Protein AF-A0A2H0LS19-F1 (afdb_monomer)

Foldseek 3Di:
DDDDDDDDDDDDDDDDDDDDDDDDDPPPVPVVVLVVVLVVLCVVQVFDDDDQQATEHEDDAVDAHEFEAEAPAKAKEAAPFFFPDKDKADCQQKPWDGDGRMIIIHGPDPDAFDWIKMWTAGPVHIYIYIYGYHDPSNGRRYYHYDYPVVVVVVVVVVVVVVVVVVVVVVVVVVVVVVVVVVVVVVVVVVVVVVVLQVVQKDKDAWAWKWDFPQKIKGFGMWIDTPQKIKTKMKIFGQDQAKWFWPDKWKFKWFWDDDPPDIDIDDTGTFPWDKDWDRIAHHRDMTMIMIMGGDDDDPPRIKMKIKTWTDDDDDPPDDDDITMTMTIRIDDDD

Solvent-accessible surface area (backbone atoms only — not comparable to full-atom values): 19203 Å² total; per-residue (Å²): 135,90,87,82,89,79,90,80,90,84,91,86,88,80,90,84,90,84,90,81,89,91,88,80,82,86,65,76,69,51,60,60,52,51,52,50,52,55,52,51,50,45,57,74,68,70,56,75,93,48,75,88,47,38,43,70,42,70,66,58,60,90,47,74,46,81,46,34,27,12,71,95,47,64,22,35,39,40,44,77,56,51,60,75,46,79,46,63,67,52,61,83,48,33,48,74,49,78,59,58,34,35,38,39,38,30,50,71,50,90,56,66,81,45,68,39,47,38,39,40,33,40,91,95,43,43,42,37,31,43,36,32,43,44,56,69,94,69,24,39,44,36,39,45,34,36,56,66,62,59,61,50,52,57,53,49,54,64,48,52,53,53,49,53,52,50,49,52,53,50,53,51,55,50,48,57,52,50,57,48,51,53,52,52,51,51,49,54,53,49,52,51,50,52,50,51,53,60,73,50,52,50,74,44,80,41,92,46,70,47,70,43,86,51,38,37,40,35,41,48,29,44,34,37,47,93,65,30,28,40,41,33,32,34,41,34,29,72,32,98,52,69,45,31,61,64,45,77,51,44,30,36,31,36,60,48,76,55,98,93,45,76,46,73,55,73,73,49,71,49,78,60,53,72,52,60,72,66,63,42,49,47,76,33,80,45,71,32,38,39,38,30,74,57,73,82,73,56,102,52,45,30,44,32,40,39,40,34,43,54,65,80,88,49,96,91,56,91,75,77,64,50,63,42,70,52,66,64,58,89,75,80,133

Sequence (333 aa):
MKQRKMAAFLMAVLVLFITFSGNAFPEEKASETENQALLARRKFNQLKKSTPNIYKLTMRSNLVFRLQTALGFVSTIDLPEKALKVFVGDQDLFKVEVYEKQILIKPVTDEAEAATNLTVFTESGRLAFHVTVGLPETADFVLDFRMLEDDKLLVKNAFEERIQEKQKEIEAAYKEKEDRLDEEAKKLSQEKLIEQIASDVNAVSLKASETAGDIQVNLLSLTQIGGKAYLRFSVLNYSKAAYAPMKVLVGTQREERKFLKTTREGIVEFPSEVHLPEIIQPDSYVYGVCVFDYRPLGEKEKPIFKMIENVPEREGEALSSRTIEISGFRWFE

Nearest PDB structures (foldseek):
  8rt5-assembly1_B  TM=8.319E-01  e=5.451E-08  Escherichia coli
  8rt8-assembly1_z  TM=8.574E-01  e=1.128E-07  Escherichia coli
  8rt6-assembly1_B  TM=4.544E-01  e=2.727E-10  Escherichia coli
  6gyb-assembly1_b  TM=4.112E-01  e=3.078E-08  Xanthomonas citri pv. citri str. 306
  6k73-assembly1_A  TM=5.231E-01  e=5.946E-01  Escherichia coli

Secondary structure (DSSP, 8-state):
---------------------------HHHHHHHHHHHHHHHHHTTPPP-TTTEEEEE--TT-EEEEEE-TT--EEEE-SS---EEEES-TTTEEEEEETTEEEEEE----TT-EEEEEEE-SS-EEEEEEEE--GGG---EEEEE-HHHHHHHHHHHHHHHHHHHHHHHHHHHHHHHHHHHHHHHHHHHHHHHHHHHHT-EEEEEEEEEEETTEEEEEEEEEEETTEEEEEEEEEE-SSS-B-EEEEEEEEEEEEEETTEEEEEEEEE--EEEE--S-B-TTEEEEEEEEEE--PPPTTEEEEEEEEE--PPBTTB-----EEEEES-----

Mean predicted aligned error: 19.94 Å

Structure (mmCIF, N/CA/C/O backbone):
data_AF-A0A2H0LS19-F1
#
_entry.id   AF-A0A2H0LS19-F1
#
loop_
_atom_site.group_PDB
_atom_site.id
_atom_site.type_symbol
_atom_site.label_atom_id
_atom_site.label_alt_id
_atom_site.label_comp_id
_atom_site.label_asym_id
_atom_site.label_entity_id
_atom_site.label_seq_id
_atom_site.pdbx_PDB_ins_code
_atom_site.Cartn_x
_atom_site.Cartn_y
_atom_site.Cartn_z
_atom_site.occupancy
_atom_site.B_iso_or_equiv
_atom_site.auth_seq_id
_atom_site.auth_comp_id
_atom_site.auth_asym_id
_atom_site.auth_atom_id
_atom_site.pdbx_PDB_model_num
ATOM 1 N N . MET A 1 1 ? 40.137 87.696 5.775 1.00 38.28 1 MET A N 1
ATOM 2 C CA . MET A 1 1 ? 39.339 87.185 6.918 1.00 38.28 1 MET A CA 1
ATOM 3 C C . MET A 1 1 ? 38.261 86.253 6.361 1.00 38.28 1 MET A C 1
ATOM 5 O O . MET A 1 1 ? 37.731 86.585 5.313 1.00 38.28 1 MET A O 1
ATOM 9 N N . LYS A 1 2 ? 37.959 85.130 7.035 1.00 38.19 2 LYS A N 1
ATOM 10 C CA . LYS A 1 2 ? 37.062 84.018 6.616 1.00 38.19 2 LYS A CA 1
ATOM 11 C C . LYS A 1 2 ? 37.492 83.172 5.396 1.00 38.19 2 LYS A C 1
ATOM 13 O O . LYS A 1 2 ? 37.705 83.659 4.296 1.00 38.19 2 LYS A O 1
ATOM 18 N N . GLN A 1 3 ? 37.583 81.864 5.651 1.00 37.19 3 GLN A N 1
ATOM 19 C CA . GLN A 1 3 ? 37.845 80.772 4.707 1.00 37.19 3 GLN A CA 1
ATOM 20 C C . GLN A 1 3 ? 36.533 80.150 4.192 1.00 37.19 3 GLN A C 1
ATOM 22 O O . GLN A 1 3 ? 35.551 80.123 4.935 1.00 37.19 3 GLN A O 1
ATOM 27 N N . ARG A 1 4 ? 36.589 79.489 3.027 1.00 40.22 4 ARG A N 1
ATOM 28 C CA . ARG A 1 4 ? 36.117 78.102 2.762 1.00 40.22 4 ARG A CA 1
ATOM 29 C C . ARG A 1 4 ? 36.631 77.704 1.361 1.00 40.22 4 ARG A C 1
ATOM 31 O O . ARG A 1 4 ? 36.449 78.470 0.429 1.00 40.22 4 ARG A O 1
ATOM 38 N N . LYS A 1 5 ? 37.554 76.732 1.263 1.00 40.94 5 LYS A N 1
ATOM 39 C CA . LYS A 1 5 ? 37.332 75.307 0.888 1.00 40.94 5 LYS A CA 1
ATOM 40 C C . LYS A 1 5 ? 36.654 75.127 -0.490 1.00 40.94 5 LYS A C 1
ATOM 42 O O . LYS A 1 5 ? 35.602 75.714 -0.679 1.00 40.94 5 LYS A O 1
ATOM 47 N N . MET A 1 6 ? 37.108 74.280 -1.423 1.00 33.12 6 MET A N 1
ATOM 48 C CA . MET A 1 6 ? 38.325 73.448 -1.544 1.00 33.12 6 MET A CA 1
ATOM 49 C C . MET A 1 6 ? 38.523 73.038 -3.030 1.00 33.12 6 MET A C 1
ATOM 51 O O . MET A 1 6 ? 37.561 73.037 -3.787 1.00 33.12 6 MET A O 1
ATOM 55 N N . ALA A 1 7 ? 39.771 72.706 -3.387 1.00 35.34 7 ALA A N 1
ATOM 56 C CA . ALA A 1 7 ? 40.267 71.670 -4.324 1.00 35.34 7 ALA A CA 1
ATOM 57 C C . ALA A 1 7 ? 39.262 70.715 -5.039 1.00 35.34 7 ALA A C 1
ATOM 59 O O . ALA A 1 7 ? 38.249 70.358 -4.454 1.00 35.34 7 ALA A O 1
ATOM 60 N N . ALA A 1 8 ? 39.547 70.128 -6.217 1.00 35.22 8 ALA A N 1
ATOM 61 C CA . ALA A 1 8 ? 40.648 70.308 -7.182 1.00 35.22 8 ALA A CA 1
ATOM 62 C C . ALA A 1 8 ? 40.319 69.658 -8.555 1.00 35.22 8 ALA A C 1
ATOM 64 O O . ALA A 1 8 ? 39.719 68.593 -8.619 1.00 35.22 8 ALA A O 1
ATOM 65 N N . PHE A 1 9 ? 40.750 70.321 -9.632 1.00 33.12 9 PHE A N 1
ATOM 66 C CA . PHE A 1 9 ? 41.611 69.826 -10.726 1.00 33.12 9 PHE A CA 1
ATOM 67 C C . PHE A 1 9 ? 41.709 68.303 -11.031 1.00 33.12 9 PHE A C 1
ATOM 69 O O . PHE A 1 9 ? 42.347 67.571 -10.280 1.00 33.12 9 PHE A O 1
ATOM 76 N N . LEU A 1 10 ? 41.289 67.885 -12.238 1.00 30.03 10 LEU A N 1
ATOM 77 C CA . LEU A 1 10 ? 42.180 67.263 -13.245 1.00 30.03 10 LEU A CA 1
ATOM 78 C C . LEU A 1 10 ? 41.564 67.345 -14.664 1.00 30.03 10 LEU A C 1
ATOM 80 O O . LEU A 1 10 ? 40.347 67.425 -14.805 1.00 30.03 10 LEU A O 1
ATOM 84 N N . MET A 1 11 ? 42.401 67.364 -15.709 1.00 32.16 11 MET A N 1
ATOM 85 C CA . MET A 1 11 ? 41.975 67.561 -17.106 1.00 32.16 11 MET A CA 1
ATOM 86 C C . MET A 1 11 ? 41.405 66.306 -17.779 1.00 32.16 11 MET A C 1
ATOM 88 O O . MET A 1 11 ? 41.908 65.203 -17.583 1.00 32.16 11 MET A O 1
ATOM 92 N N . ALA A 1 12 ? 40.469 66.530 -18.704 1.00 32.12 12 ALA A N 1
ATOM 93 C CA . ALA A 1 12 ? 40.166 65.635 -19.816 1.00 32.12 12 ALA A CA 1
ATOM 94 C C . ALA A 1 12 ? 40.300 66.415 -21.136 1.00 32.12 12 ALA A C 1
ATOM 96 O O . ALA A 1 12 ? 39.805 67.537 -21.238 1.00 32.12 12 ALA A O 1
ATOM 97 N N . VAL A 1 13 ? 40.950 65.820 -22.139 1.00 34.72 13 VAL A N 1
ATOM 98 C CA . VAL A 1 13 ? 40.963 66.306 -23.529 1.00 34.72 13 VAL A CA 1
ATOM 99 C C . VAL A 1 13 ? 40.365 65.206 -24.408 1.00 34.72 13 VAL A C 1
ATOM 101 O O . VAL A 1 13 ? 40.668 64.029 -24.235 1.00 34.72 13 VAL A O 1
ATOM 104 N N . LEU A 1 14 ? 39.471 65.608 -25.306 1.00 30.77 14 LEU A N 1
ATOM 105 C CA . LEU A 1 14 ? 38.598 64.784 -26.150 1.00 30.77 14 LEU A CA 1
ATOM 106 C C . LEU A 1 14 ? 38.713 65.302 -27.606 1.00 30.77 14 LEU A C 1
ATOM 108 O O . LEU A 1 14 ? 39.209 66.413 -27.778 1.00 30.77 14 LEU A O 1
ATOM 112 N N . VAL A 1 15 ? 38.139 64.580 -28.595 1.00 35.53 15 VAL A N 1
ATOM 113 C CA . VAL A 1 15 ? 37.817 65.043 -29.985 1.00 35.53 15 VAL A CA 1
ATOM 114 C C . VAL A 1 15 ? 39.026 64.995 -30.967 1.00 35.53 15 VAL A C 1
ATOM 116 O O . VAL A 1 15 ? 40.080 65.517 -30.635 1.00 35.53 15 VAL A O 1
ATOM 119 N N . LEU A 1 16 ? 38.991 64.405 -32.186 1.00 31.72 16 LEU A N 1
ATOM 120 C CA . LEU A 1 16 ? 37.977 63.609 -32.928 1.00 31.72 16 LEU A CA 1
ATOM 121 C C . LEU A 1 16 ? 38.604 62.731 -34.054 1.00 31.72 16 LEU A C 1
ATOM 123 O O . LEU A 1 16 ? 39.766 62.894 -34.409 1.00 31.72 16 LEU A O 1
ATOM 127 N N . PHE A 1 17 ? 37.773 61.863 -34.649 1.00 33.59 17 PHE A N 1
ATOM 128 C CA . PHE A 1 17 ? 37.931 61.085 -35.898 1.00 33.59 17 PHE A CA 1
ATOM 129 C C . PHE A 1 17 ? 38.478 61.832 -37.137 1.00 33.59 17 PHE A C 1
ATOM 131 O O . PHE A 1 17 ? 38.015 62.941 -37.386 1.00 33.59 17 PHE A O 1
ATOM 138 N N . ILE A 1 18 ? 39.221 61.117 -38.012 1.00 34.12 18 ILE A N 1
ATOM 139 C CA . ILE A 1 18 ? 38.963 60.955 -39.477 1.00 34.12 18 ILE A CA 1
ATOM 140 C C . ILE A 1 18 ? 39.380 59.518 -39.912 1.00 34.12 18 ILE A C 1
ATOM 142 O O . ILE A 1 18 ? 40.221 58.895 -39.270 1.00 34.12 18 ILE A O 1
ATOM 146 N N . THR A 1 19 ? 38.749 58.976 -40.962 1.00 32.22 19 THR A N 1
ATOM 147 C CA . THR A 1 19 ? 38.969 57.648 -41.595 1.00 32.22 19 THR A CA 1
ATOM 148 C C . THR A 1 19 ? 40.095 57.685 -42.673 1.00 32.22 19 THR A C 1
ATOM 150 O O . THR A 1 19 ? 40.812 58.677 -42.734 1.00 32.22 19 THR A O 1
ATOM 153 N N . PHE A 1 20 ? 40.404 56.700 -43.541 1.00 34.97 20 PHE A N 1
ATOM 154 C CA . PHE A 1 20 ? 39.767 55.451 -44.023 1.00 34.97 20 PHE A CA 1
ATOM 155 C C . PHE A 1 20 ? 40.857 54.478 -44.575 1.00 34.97 20 PHE A C 1
ATOM 157 O O . PHE A 1 20 ? 42.024 54.852 -44.630 1.00 34.97 20 PHE A O 1
ATOM 164 N N . SER A 1 21 ? 40.457 53.290 -45.064 1.00 33.84 21 SER A N 1
ATOM 165 C CA . SER A 1 21 ? 41.245 52.302 -45.854 1.00 33.84 21 SER A CA 1
ATOM 166 C C . SER A 1 21 ? 42.293 51.454 -45.094 1.00 33.84 21 SER A C 1
ATOM 168 O O . SER A 1 21 ? 43.200 51.992 -44.480 1.00 33.84 21 SER A O 1
ATOM 170 N N . GLY A 1 22 ? 42.306 50.116 -45.139 1.00 33.50 22 GLY A N 1
ATOM 171 C CA . GLY A 1 22 ? 41.401 49.168 -45.805 1.00 33.50 22 GLY A CA 1
ATOM 172 C C . GLY A 1 22 ? 42.134 48.130 -46.660 1.00 33.50 22 GLY A C 1
ATOM 173 O O . GLY A 1 22 ? 42.191 48.288 -47.873 1.00 33.50 22 GLY A O 1
ATOM 174 N N . ASN A 1 23 ? 42.660 47.073 -46.034 1.00 36.78 23 ASN A N 1
ATOM 175 C CA . ASN A 1 23 ? 42.896 45.771 -46.672 1.00 36.78 23 ASN A CA 1
ATOM 176 C C . ASN A 1 23 ? 43.1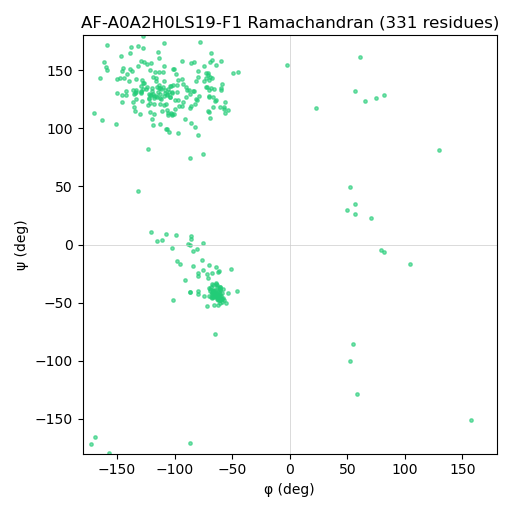05 44.710 -45.576 1.00 36.78 23 ASN A C 1
ATOM 178 O O . ASN A 1 23 ? 44.139 44.697 -44.913 1.00 36.78 23 ASN A O 1
ATOM 182 N N . ALA A 1 24 ? 42.112 43.843 -45.378 1.00 37.19 24 ALA A N 1
ATOM 183 C CA . ALA A 1 24 ? 42.191 42.668 -44.513 1.00 37.19 24 ALA A CA 1
ATOM 184 C C . ALA A 1 24 ? 41.779 41.437 -45.333 1.00 37.19 24 ALA A C 1
ATOM 186 O O . ALA A 1 24 ? 40.868 41.520 -46.159 1.00 37.19 24 ALA A O 1
ATOM 187 N N . PHE A 1 25 ? 42.491 40.327 -45.145 1.00 40.06 25 PHE A N 1
ATOM 188 C CA . PHE A 1 25 ? 42.311 39.101 -45.925 1.00 40.06 25 PHE A CA 1
ATOM 189 C C . PHE A 1 25 ? 41.029 38.340 -45.523 1.00 40.06 25 PHE A C 1
ATOM 191 O O . PHE A 1 25 ? 40.566 38.469 -44.389 1.00 40.06 25 PHE A O 1
ATOM 198 N N . PRO A 1 26 ? 40.437 37.538 -46.429 1.00 43.78 26 PRO A N 1
ATOM 199 C CA . PRO A 1 26 ? 39.179 36.840 -46.176 1.00 43.78 26 PRO A CA 1
ATOM 200 C C . PRO A 1 26 ? 39.385 35.479 -45.482 1.00 43.78 26 PRO A C 1
ATOM 202 O O . PRO A 1 26 ? 39.205 34.438 -46.107 1.00 43.78 26 PRO A O 1
ATOM 205 N N . GLU A 1 27 ? 39.712 35.465 -44.187 1.00 44.81 27 GLU A N 1
ATOM 206 C CA . GLU A 1 27 ? 39.763 34.213 -43.395 1.00 44.81 27 GLU A CA 1
ATOM 207 C C . GLU A 1 27 ? 38.368 33.734 -42.934 1.00 44.81 27 GLU A C 1
ATOM 209 O O . GLU A 1 27 ? 38.123 32.541 -42.775 1.00 44.81 27 GLU A O 1
ATOM 214 N N . GLU A 1 28 ? 37.410 34.650 -42.771 1.00 44.16 28 GLU A N 1
ATOM 215 C CA . GLU A 1 28 ? 36.157 34.380 -42.044 1.00 44.16 28 GLU A CA 1
ATOM 216 C C . GLU A 1 28 ? 35.130 33.527 -42.823 1.00 44.16 28 GLU A C 1
ATOM 218 O O . GLU A 1 28 ? 34.280 32.873 -42.227 1.00 44.16 28 GLU A O 1
ATOM 223 N N . LYS A 1 29 ? 35.215 33.473 -44.163 1.00 40.03 29 LYS A N 1
ATOM 224 C CA . LYS A 1 29 ? 34.276 32.697 -45.007 1.00 40.03 29 LYS A CA 1
ATOM 225 C C . LYS A 1 29 ? 34.626 31.211 -45.149 1.00 40.03 29 LYS A C 1
ATOM 227 O O . LYS A 1 29 ? 33.767 30.422 -45.553 1.00 40.03 29 LYS A O 1
ATOM 232 N N . ALA A 1 30 ? 35.867 30.831 -44.852 1.00 43.97 30 ALA A N 1
ATOM 233 C CA . ALA A 1 30 ? 36.327 29.450 -44.955 1.00 43.97 30 ALA A CA 1
ATOM 234 C C . ALA A 1 30 ? 35.708 28.583 -43.841 1.00 43.97 30 ALA A C 1
ATOM 236 O O . ALA A 1 30 ? 34.994 27.617 -44.122 1.00 43.97 30 ALA A O 1
ATOM 237 N N . SER A 1 31 ? 35.847 29.020 -42.585 1.00 53.56 31 SER A N 1
ATOM 238 C CA . SER A 1 31 ? 35.461 28.245 -41.396 1.00 53.56 31 SER A CA 1
ATOM 239 C C . SER A 1 31 ? 33.955 27.957 -41.276 1.00 53.56 31 SER A C 1
ATOM 241 O O . SER A 1 31 ? 33.564 26.876 -40.821 1.00 53.56 31 SER A O 1
ATOM 243 N N . GLU A 1 32 ? 33.079 28.869 -41.716 1.00 51.75 32 GLU A N 1
ATOM 244 C CA . GLU A 1 32 ? 31.632 28.606 -41.770 1.00 51.75 32 GLU A CA 1
ATOM 245 C C . GLU A 1 32 ? 31.287 27.542 -42.823 1.00 51.75 32 GLU A C 1
ATOM 247 O O . GLU A 1 32 ? 30.466 26.653 -42.571 1.00 51.75 32 GLU A O 1
ATOM 252 N N . THR A 1 33 ? 31.944 27.597 -43.985 1.00 55.09 33 THR A N 1
ATOM 253 C CA . THR A 1 33 ? 31.741 26.651 -45.093 1.00 55.09 33 THR A CA 1
ATOM 254 C C . THR A 1 33 ? 32.233 25.249 -44.713 1.00 55.09 33 THR A C 1
ATOM 256 O O . THR A 1 33 ? 31.539 24.257 -44.944 1.00 55.09 33 THR A O 1
ATOM 259 N N . GLU A 1 34 ? 33.386 25.161 -44.048 1.00 54.22 34 GLU A N 1
ATOM 260 C CA . GLU A 1 34 ? 33.985 23.919 -43.542 1.00 54.22 34 GLU A CA 1
ATOM 261 C C . GLU A 1 34 ? 33.106 23.232 -42.487 1.00 54.22 34 GLU A C 1
ATOM 263 O O . GLU A 1 34 ? 32.817 22.033 -42.586 1.00 54.22 34 GLU A O 1
ATOM 268 N N . ASN A 1 35 ? 32.594 23.997 -41.515 1.00 60.25 35 ASN A N 1
ATOM 269 C CA . ASN A 1 35 ? 31.663 23.478 -40.511 1.00 60.25 35 ASN A CA 1
ATOM 270 C C . ASN A 1 35 ? 30.361 22.968 -41.147 1.00 60.25 35 ASN A C 1
ATOM 272 O O . ASN A 1 35 ? 29.851 21.909 -40.762 1.00 60.25 35 ASN A O 1
ATOM 276 N N . GLN A 1 36 ? 29.829 23.673 -42.150 1.00 62.31 36 GLN A N 1
ATOM 277 C CA . GLN A 1 36 ? 28.644 23.229 -42.887 1.00 62.31 36 GLN A CA 1
ATOM 278 C C . GLN A 1 36 ? 28.909 21.951 -43.696 1.00 62.31 36 GLN A C 1
ATOM 280 O O . GLN A 1 36 ? 28.077 21.038 -43.661 1.00 62.31 36 GLN A O 1
ATOM 285 N N . ALA A 1 37 ? 30.066 21.827 -44.354 1.00 61.62 37 ALA A N 1
ATOM 286 C CA . ALA A 1 37 ? 30.456 20.622 -45.086 1.00 61.62 37 ALA A CA 1
ATOM 287 C C . ALA A 1 37 ? 30.549 19.397 -44.158 1.00 61.62 37 ALA A C 1
ATOM 289 O O . ALA A 1 37 ? 29.941 18.357 -44.428 1.00 61.62 37 ALA A O 1
ATOM 290 N N . LEU A 1 38 ? 31.226 19.531 -43.016 1.00 60.88 38 LEU A N 1
ATOM 291 C CA . LEU A 1 38 ? 31.372 18.465 -42.023 1.00 60.88 38 LEU A CA 1
ATOM 292 C C . LEU A 1 38 ? 30.023 18.068 -41.387 1.00 60.88 38 LEU A C 1
ATOM 294 O O . LEU A 1 38 ? 29.736 16.877 -41.219 1.00 60.88 38 LEU A O 1
ATOM 298 N N . LEU A 1 39 ? 29.137 19.030 -41.104 1.00 63.09 39 LEU A N 1
ATOM 299 C CA . LEU A 1 39 ? 27.773 18.753 -40.632 1.00 63.09 39 LEU A CA 1
ATOM 300 C C . LEU A 1 39 ? 26.901 18.072 -41.700 1.00 63.09 39 LEU A C 1
ATOM 302 O O . LEU A 1 39 ? 26.154 17.144 -41.375 1.00 63.09 39 LEU A O 1
ATOM 306 N N . ALA A 1 40 ? 27.001 18.486 -42.965 1.00 64.56 40 ALA A N 1
ATOM 307 C CA . ALA A 1 40 ? 26.283 17.867 -44.078 1.00 64.56 40 ALA A CA 1
ATOM 308 C C . ALA A 1 40 ? 26.736 16.415 -44.307 1.00 64.56 40 ALA A C 1
ATOM 310 O O . ALA A 1 40 ? 25.894 15.528 -44.457 1.00 64.56 40 ALA A O 1
ATOM 311 N N . ARG A 1 41 ? 28.047 16.142 -44.242 1.00 63.03 41 ARG A N 1
ATOM 312 C CA . ARG A 1 41 ? 28.619 14.788 -44.359 1.00 63.03 41 ARG A CA 1
ATOM 313 C C . ARG A 1 41 ? 28.186 13.880 -43.200 1.00 63.03 41 ARG A C 1
ATOM 315 O O . ARG A 1 41 ? 27.733 12.762 -43.442 1.00 63.03 41 ARG A O 1
ATOM 322 N N . ARG A 1 42 ? 28.197 14.375 -41.953 1.00 62.84 42 ARG A N 1
ATOM 323 C CA . ARG A 1 42 ? 27.671 13.641 -40.779 1.00 62.84 42 ARG A CA 1
ATOM 324 C C . ARG A 1 42 ? 26.181 13.300 -40.901 1.00 62.84 42 ARG A C 1
ATOM 326 O O . ARG A 1 42 ? 25.781 12.203 -40.510 1.00 62.84 42 ARG A O 1
ATOM 333 N N . LYS A 1 43 ? 25.368 14.206 -41.464 1.00 60.84 43 LYS A N 1
ATOM 334 C CA . LYS A 1 43 ? 23.944 13.957 -41.760 1.00 60.84 43 LYS A CA 1
ATOM 335 C C . LYS A 1 43 ? 23.756 12.934 -42.884 1.00 60.84 43 LYS A C 1
ATOM 337 O O . LYS A 1 43 ? 22.946 12.027 -42.723 1.00 60.84 43 LYS A O 1
ATOM 342 N N . PHE A 1 44 ? 24.513 13.044 -43.978 1.00 56.88 44 PHE A N 1
ATOM 343 C CA . PHE A 1 44 ? 24.461 12.109 -45.111 1.00 56.88 44 PHE A CA 1
ATOM 344 C C . PHE A 1 44 ? 24.786 10.669 -44.683 1.00 56.88 44 PHE A C 1
ATOM 346 O O . PHE A 1 44 ? 24.075 9.739 -45.053 1.00 56.88 44 PHE A O 1
ATOM 353 N N . ASN A 1 45 ? 25.793 10.500 -43.824 1.00 56.31 45 ASN A N 1
ATOM 354 C CA . ASN A 1 45 ? 26.214 9.197 -43.305 1.00 56.31 45 ASN A CA 1
ATOM 355 C C . ASN A 1 45 ? 25.343 8.663 -42.133 1.00 56.31 45 ASN A C 1
ATOM 357 O O . ASN A 1 45 ? 25.584 7.552 -41.672 1.00 56.31 45 ASN A O 1
ATOM 361 N N . GLN A 1 46 ? 24.349 9.421 -41.639 1.00 55.47 46 GLN A N 1
ATOM 362 C CA . GLN A 1 46 ? 23.446 9.062 -40.519 1.00 55.47 46 GLN A CA 1
ATOM 363 C C . GLN A 1 46 ? 24.146 8.619 -39.209 1.00 55.47 46 GLN A C 1
ATOM 365 O O . GLN A 1 46 ? 23.801 7.605 -38.602 1.00 55.47 46 GLN A O 1
ATOM 370 N N . LEU A 1 47 ? 25.127 9.396 -38.739 1.00 50.84 47 LEU A N 1
ATOM 371 C CA . LEU A 1 47 ? 26.051 8.976 -37.673 1.00 50.84 47 LEU A CA 1
ATOM 372 C C . LEU A 1 47 ? 25.691 9.477 -36.259 1.00 50.84 47 LEU A C 1
ATOM 374 O O . LEU A 1 47 ? 25.405 10.658 -36.052 1.00 50.84 47 LEU A O 1
ATOM 378 N N . LYS A 1 48 ? 25.805 8.597 -35.250 1.00 48.81 48 LYS A N 1
ATOM 379 C CA . LYS A 1 48 ? 25.807 8.973 -33.818 1.00 48.81 48 LYS A CA 1
ATOM 380 C C . LYS A 1 48 ? 27.202 9.462 -33.392 1.00 48.81 48 LYS A C 1
ATOM 382 O O . LYS A 1 48 ? 28.208 8.891 -33.800 1.00 48.81 48 LYS A O 1
ATOM 387 N N . LYS A 1 49 ? 27.258 10.506 -32.551 1.00 48.59 49 LYS A N 1
ATOM 388 C CA . LYS A 1 49 ? 28.507 11.131 -32.061 1.00 48.59 49 LYS A CA 1
ATOM 389 C C . LYS A 1 49 ? 29.437 10.115 -31.373 1.00 48.59 49 LYS A C 1
ATOM 391 O O . LYS A 1 49 ? 29.057 9.552 -30.351 1.00 48.59 49 LYS A O 1
ATOM 396 N N . SER A 1 50 ? 30.670 9.978 -31.862 1.00 45.22 50 SER A N 1
ATOM 397 C CA . SER A 1 50 ? 31.773 9.298 -31.169 1.00 45.22 50 SER A CA 1
ATOM 398 C C . SER A 1 50 ? 33.106 9.906 -31.609 1.00 45.22 50 SER A C 1
ATOM 400 O O . SER A 1 50 ? 33.575 9.582 -32.690 1.00 45.22 50 SER A O 1
ATOM 402 N N . THR A 1 51 ? 33.711 10.749 -30.759 1.00 51.88 51 THR A N 1
ATOM 403 C CA . THR A 1 51 ? 35.029 11.396 -30.983 1.00 51.88 51 THR A CA 1
ATOM 404 C C . THR A 1 51 ? 35.104 12.314 -32.233 1.00 51.88 51 THR A C 1
ATOM 406 O O . THR A 1 51 ? 34.224 12.277 -33.097 1.00 51.88 51 THR A O 1
ATOM 409 N N . PRO A 1 52 ? 36.089 13.230 -32.345 1.00 60.38 52 PRO A N 1
ATOM 410 C CA . PRO A 1 52 ? 36.313 13.969 -33.584 1.00 60.38 52 PRO A CA 1
ATOM 411 C C . PRO A 1 52 ? 36.731 13.004 -34.696 1.00 60.38 52 PRO A C 1
ATOM 413 O O . PRO A 1 52 ? 37.692 12.255 -34.550 1.00 60.38 52 PRO A O 1
ATOM 416 N N . ASN A 1 53 ? 35.978 13.032 -35.792 1.00 69.12 53 ASN A N 1
ATOM 417 C CA . ASN A 1 53 ? 36.292 12.401 -37.074 1.00 69.12 53 ASN A CA 1
ATOM 418 C C . ASN A 1 53 ? 36.552 10.875 -37.044 1.00 69.12 53 ASN A C 1
ATOM 420 O O . ASN A 1 53 ? 37.206 10.332 -37.935 1.00 69.12 53 ASN A O 1
ATOM 424 N N . ILE A 1 54 ? 35.978 10.185 -36.053 1.00 77.69 54 ILE A N 1
ATOM 425 C CA . ILE A 1 54 ? 35.817 8.726 -36.015 1.00 77.69 54 ILE A CA 1
ATOM 426 C C . ILE A 1 54 ? 34.333 8.413 -36.228 1.00 77.69 54 ILE A C 1
ATOM 428 O O . ILE A 1 54 ? 33.458 9.026 -35.612 1.00 77.69 54 ILE A O 1
ATOM 432 N N . TYR A 1 55 ? 34.027 7.465 -37.109 1.00 80.50 55 TYR A N 1
ATOM 433 C CA . TYR A 1 55 ? 32.665 7.242 -37.585 1.00 80.50 55 TYR A CA 1
ATOM 434 C C . TYR A 1 55 ? 32.309 5.757 -37.609 1.00 80.50 55 TYR A C 1
ATOM 436 O O . TYR A 1 55 ? 33.045 4.953 -38.165 1.00 80.50 55 TYR A O 1
ATOM 444 N N . LYS A 1 56 ? 31.160 5.401 -37.020 1.00 82.44 56 LYS A N 1
ATOM 445 C CA . LYS A 1 56 ? 30.649 4.021 -36.959 1.00 82.44 56 LYS A CA 1
ATOM 446 C C . LYS A 1 56 ? 29.534 3.819 -37.978 1.00 82.44 56 LYS A C 1
ATOM 448 O O . LYS A 1 56 ? 28.475 4.427 -37.841 1.00 82.44 56 LYS A O 1
ATOM 453 N N . LEU A 1 57 ? 29.780 2.994 -38.989 1.00 82.88 57 LEU A N 1
ATOM 454 C CA . LEU A 1 57 ? 28.926 2.790 -40.157 1.00 82.88 57 LEU A CA 1
ATOM 455 C C . LEU A 1 57 ? 28.406 1.349 -40.211 1.00 82.88 57 LEU A C 1
ATOM 457 O O . LEU A 1 57 ? 29.134 0.403 -39.932 1.00 82.88 57 LEU A O 1
ATOM 461 N N . THR A 1 58 ? 27.162 1.151 -40.646 1.00 83.25 58 THR A N 1
ATOM 462 C CA . THR A 1 58 ? 26.684 -0.189 -41.015 1.00 83.25 58 THR A CA 1
ATOM 463 C C . THR A 1 58 ? 27.086 -0.489 -42.458 1.00 83.25 58 THR A C 1
ATOM 465 O O . THR A 1 58 ? 26.831 0.319 -43.356 1.00 83.25 58 THR A O 1
ATOM 468 N N . MET A 1 59 ? 27.662 -1.661 -42.711 1.00 81.75 59 MET A N 1
ATOM 469 C CA . MET A 1 59 ? 28.073 -2.083 -44.049 1.00 81.75 59 MET A CA 1
ATOM 470 C C . MET A 1 59 ? 26.861 -2.264 -44.981 1.00 81.75 59 MET A C 1
ATOM 472 O O . M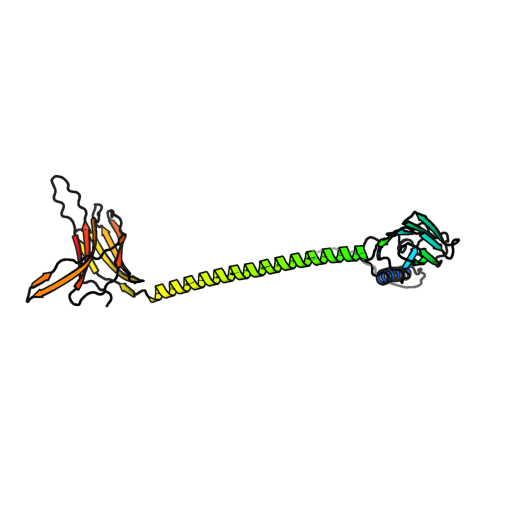ET A 1 59 ? 25.924 -2.999 -44.667 1.00 81.75 59 MET A O 1
ATOM 476 N N . ARG A 1 60 ? 26.853 -1.563 -46.126 1.00 80.19 60 ARG A N 1
ATOM 477 C CA . ARG A 1 60 ? 25.763 -1.590 -47.122 1.00 80.19 60 ARG A CA 1
ATOM 478 C C . ARG A 1 60 ? 26.325 -1.437 -48.536 1.00 80.19 60 ARG A C 1
ATOM 480 O O . ARG A 1 60 ? 26.950 -0.428 -48.842 1.00 80.19 60 ARG A O 1
ATOM 487 N N . SER A 1 61 ? 26.042 -2.398 -49.412 1.00 75.69 61 SER A N 1
ATOM 488 C CA . SER A 1 61 ? 26.609 -2.486 -50.770 1.00 75.69 61 SER A CA 1
ATOM 489 C C . SER A 1 61 ? 26.016 -1.519 -51.808 1.00 75.69 61 SER A C 1
ATOM 491 O O . SER A 1 61 ? 26.584 -1.332 -52.884 1.00 75.69 61 SER A O 1
ATOM 493 N N . ASN A 1 62 ? 24.886 -0.881 -51.488 1.00 78.00 62 ASN A N 1
ATOM 494 C CA . ASN A 1 62 ? 24.148 0.007 -52.397 1.00 78.00 62 ASN A CA 1
ATOM 495 C C . ASN A 1 62 ? 24.435 1.505 -52.175 1.00 78.00 62 ASN A C 1
ATOM 497 O O . ASN A 1 62 ? 23.734 2.345 -52.736 1.00 78.00 62 ASN A O 1
ATOM 501 N N . LEU A 1 63 ? 25.416 1.858 -51.337 1.00 82.94 63 LEU A N 1
ATOM 502 C CA . LEU A 1 63 ? 25.746 3.247 -51.000 1.00 82.94 63 LEU A CA 1
ATOM 503 C C . LEU A 1 63 ? 27.163 3.616 -51.452 1.00 82.94 63 LEU A C 1
ATOM 505 O O . LEU A 1 63 ? 28.065 2.779 -51.456 1.00 82.94 63 LEU A O 1
ATOM 509 N N . VAL A 1 64 ? 27.346 4.894 -51.798 1.00 86.56 64 VAL A N 1
ATOM 510 C CA . VAL A 1 64 ? 28.665 5.503 -52.007 1.00 86.56 64 VAL A CA 1
ATOM 511 C C . VAL A 1 64 ? 28.999 6.336 -50.775 1.00 86.56 64 VAL A C 1
ATOM 513 O O . VAL A 1 64 ? 28.362 7.358 -50.515 1.00 86.56 64 VAL A O 1
ATOM 516 N N . PHE A 1 65 ? 29.987 5.891 -50.008 1.00 89.12 65 PHE A N 1
ATOM 517 C CA . PHE A 1 65 ? 30.468 6.586 -48.818 1.00 89.12 65 PHE A CA 1
ATOM 518 C C . PHE A 1 65 ? 31.399 7.736 -49.225 1.00 89.12 65 PHE A C 1
ATOM 520 O O . PHE A 1 65 ? 32.146 7.621 -50.193 1.00 89.12 65 PHE A O 1
ATOM 527 N N . ARG A 1 66 ? 31.366 8.861 -48.506 1.00 89.88 66 ARG A N 1
ATOM 528 C CA . ARG A 1 66 ? 32.280 9.991 -48.752 1.00 89.88 66 ARG A CA 1
ATOM 529 C C . ARG A 1 66 ? 33.383 9.995 -47.705 1.00 89.88 66 ARG A C 1
ATOM 531 O O . ARG A 1 66 ? 33.077 10.290 -46.550 1.00 89.88 66 ARG A O 1
ATOM 538 N N . LEU A 1 67 ? 34.616 9.719 -48.118 1.00 90.69 67 LEU A N 1
ATOM 539 C CA . LEU A 1 67 ? 35.816 9.790 -47.286 1.00 90.69 67 LEU A CA 1
ATOM 540 C C . LEU A 1 67 ? 36.586 11.074 -47.615 1.00 90.69 67 LEU A C 1
ATOM 542 O O . LEU A 1 67 ? 36.850 11.352 -48.780 1.00 90.69 67 LEU A O 1
ATOM 546 N N . GLN A 1 68 ? 36.963 11.839 -46.601 1.00 90.38 68 GLN A N 1
ATOM 547 C CA . GLN A 1 68 ? 37.800 13.025 -46.742 1.00 90.38 68 GLN A CA 1
ATOM 548 C C . GLN A 1 68 ? 39.120 12.774 -46.027 1.00 90.38 68 GLN A C 1
ATOM 550 O O . GLN A 1 68 ? 39.144 12.379 -44.866 1.00 90.38 68 GLN A O 1
ATOM 555 N N . THR A 1 69 ? 40.213 12.984 -46.740 1.00 91.25 69 THR A N 1
ATOM 556 C CA . THR A 1 69 ? 41.585 12.746 -46.288 1.00 91.25 69 THR A CA 1
ATOM 557 C C . THR A 1 69 ? 42.328 14.079 -46.205 1.00 91.25 69 THR A C 1
ATOM 559 O O . THR A 1 69 ? 41.857 15.074 -46.755 1.00 91.25 69 THR A O 1
ATOM 562 N N . ALA A 1 70 ? 43.481 14.127 -45.540 1.00 90.75 70 ALA A N 1
ATOM 563 C CA . ALA A 1 70 ? 44.325 15.322 -45.512 1.00 90.75 70 ALA A CA 1
ATOM 564 C C . ALA A 1 70 ? 45.806 14.971 -45.639 1.00 90.75 70 ALA A C 1
ATOM 566 O O . ALA A 1 70 ? 46.250 13.907 -45.201 1.00 90.75 70 ALA A O 1
ATOM 567 N N . LEU A 1 71 ? 46.571 15.896 -46.216 1.00 89.56 71 LEU A N 1
ATOM 568 C CA . LEU A 1 71 ? 48.018 15.779 -46.350 1.00 89.56 71 LEU A CA 1
ATOM 569 C C . LEU A 1 71 ? 48.682 15.644 -44.970 1.00 89.56 71 LEU A C 1
ATOM 571 O O . LEU A 1 71 ? 48.359 16.375 -44.036 1.00 89.56 71 LEU A O 1
ATOM 575 N N . GLY A 1 72 ? 49.597 14.681 -44.840 1.00 87.19 72 GLY A N 1
ATOM 576 C CA . GLY A 1 72 ? 50.265 14.352 -43.575 1.00 87.19 72 GLY A CA 1
ATOM 577 C C . GLY A 1 72 ? 49.473 13.434 -42.633 1.00 87.19 72 GLY A C 1
ATOM 578 O O . GLY A 1 72 ? 50.038 12.972 -41.643 1.00 87.19 72 GLY A O 1
ATOM 579 N N . PHE A 1 73 ? 48.215 13.108 -42.947 1.00 88.75 73 PHE A N 1
ATOM 580 C CA . PHE A 1 73 ? 47.372 12.207 -42.156 1.00 88.75 73 PHE A CA 1
ATOM 581 C C . PHE A 1 73 ? 47.057 10.913 -42.916 1.00 88.75 73 PHE A C 1
ATOM 583 O O . PHE A 1 73 ? 47.171 10.833 -44.140 1.00 88.75 73 PHE A O 1
ATOM 590 N N . VAL A 1 74 ? 46.665 9.881 -42.169 1.00 91.75 74 VAL A N 1
ATOM 591 C CA . VAL A 1 74 ? 46.206 8.600 -42.715 1.00 91.75 74 VAL A CA 1
ATOM 592 C C . VAL A 1 74 ? 44.765 8.383 -42.276 1.00 91.75 74 VAL A C 1
ATOM 594 O O . VAL A 1 74 ? 44.454 8.490 -41.091 1.00 91.75 74 VAL A O 1
ATOM 597 N N . SER A 1 75 ? 43.906 8.075 -43.240 1.00 92.88 75 SER A N 1
ATOM 598 C CA . SER A 1 75 ? 42.514 7.696 -43.027 1.00 92.88 75 SER A CA 1
ATOM 599 C C . SER A 1 75 ? 42.390 6.178 -43.094 1.00 92.88 75 SER A C 1
ATOM 601 O O . SER A 1 75 ? 42.770 5.572 -44.098 1.00 92.88 75 SER A O 1
ATOM 603 N N . THR A 1 76 ? 41.841 5.560 -42.051 1.00 93.69 76 THR A N 1
ATOM 604 C CA . THR A 1 76 ? 41.660 4.105 -41.966 1.00 93.69 76 THR A CA 1
ATOM 605 C C . THR A 1 76 ? 40.196 3.725 -42.167 1.00 93.69 76 THR A C 1
ATOM 607 O O . THR A 1 76 ? 39.295 4.307 -41.563 1.00 93.69 76 THR A O 1
ATOM 610 N N . ILE A 1 77 ? 39.950 2.713 -42.993 1.00 94.06 77 ILE A N 1
ATOM 611 C CA . ILE A 1 77 ? 38.665 2.022 -43.101 1.00 94.06 77 ILE A CA 1
ATOM 612 C C . ILE A 1 77 ? 38.821 0.665 -42.419 1.00 94.06 77 ILE A C 1
ATOM 614 O O . ILE A 1 77 ? 39.538 -0.195 -42.929 1.00 94.06 77 ILE A O 1
ATOM 618 N N . ASP A 1 78 ? 38.145 0.479 -41.290 1.00 93.19 78 ASP A N 1
ATOM 619 C CA . ASP A 1 78 ? 38.074 -0.785 -40.562 1.00 93.19 78 ASP A CA 1
ATOM 620 C C . ASP A 1 78 ? 36.828 -1.549 -41.015 1.00 93.19 78 ASP A C 1
ATOM 622 O O . ASP A 1 78 ? 35.707 -1.064 -40.874 1.00 93.19 78 ASP A O 1
ATOM 626 N N . LEU A 1 79 ? 37.010 -2.744 -41.575 1.00 92.75 79 LEU A N 1
ATOM 627 C CA . LEU A 1 79 ? 35.929 -3.597 -42.071 1.00 92.75 79 LEU A CA 1
ATOM 628 C C . LEU A 1 79 ? 35.611 -4.733 -41.082 1.00 92.75 79 LEU A C 1
ATOM 630 O O . LEU A 1 79 ? 36.508 -5.229 -40.395 1.00 92.75 79 LEU A O 1
ATOM 634 N N . PRO A 1 80 ? 34.359 -5.231 -41.036 1.00 89.88 80 PRO A N 1
ATOM 635 C CA . PRO A 1 80 ? 34.020 -6.374 -40.188 1.00 89.88 80 PRO A CA 1
ATOM 636 C C . PRO A 1 80 ? 34.616 -7.686 -40.735 1.00 89.88 80 PRO A C 1
ATOM 638 O O . PRO A 1 80 ? 34.907 -8.619 -39.982 1.00 89.88 80 PRO A O 1
ATOM 641 N N . GLU A 1 81 ? 34.859 -7.739 -42.044 1.00 90.38 81 GLU A N 1
ATOM 642 C CA . GLU A 1 81 ? 35.347 -8.879 -42.825 1.00 90.38 81 GLU A CA 1
ATOM 643 C C . GLU A 1 81 ? 36.583 -8.495 -43.663 1.00 90.38 81 GLU A C 1
ATOM 645 O O . GLU A 1 81 ? 36.958 -7.326 -43.742 1.00 90.38 81 GLU A O 1
ATOM 650 N N . LYS A 1 82 ? 37.265 -9.481 -44.257 1.00 91.25 82 LYS A N 1
ATOM 651 C CA . LYS A 1 82 ? 38.520 -9.259 -44.994 1.00 91.25 82 LYS A CA 1
ATOM 652 C C . LYS A 1 82 ? 38.263 -8.564 -46.338 1.00 91.25 82 LYS A C 1
ATOM 654 O O . LYS A 1 82 ? 37.382 -8.968 -47.096 1.00 91.25 82 LYS A O 1
ATOM 659 N N . ALA A 1 83 ? 39.078 -7.564 -46.668 1.00 91.25 83 ALA A N 1
ATOM 660 C CA . ALA A 1 83 ? 39.120 -6.985 -48.005 1.00 91.25 83 ALA A CA 1
ATOM 661 C C . ALA A 1 83 ? 39.741 -7.998 -48.981 1.00 91.25 83 ALA A C 1
ATOM 663 O O . ALA A 1 83 ? 40.920 -8.339 -48.881 1.00 91.25 83 ALA A O 1
ATOM 664 N N . LEU A 1 84 ? 38.943 -8.488 -49.931 1.00 91.88 84 LEU A N 1
ATOM 665 C CA . LEU A 1 84 ? 39.375 -9.445 -50.951 1.00 91.88 84 LEU A CA 1
ATOM 666 C C . LEU A 1 84 ? 40.123 -8.749 -52.091 1.00 91.88 84 LEU A C 1
ATOM 668 O O . LEU A 1 84 ? 41.127 -9.260 -52.582 1.00 91.88 84 LEU A O 1
ATOM 672 N N . LYS A 1 85 ? 39.610 -7.594 -52.538 1.00 92.00 85 LYS A N 1
ATOM 673 C CA . LYS A 1 85 ? 40.218 -6.745 -53.574 1.00 92.00 85 LYS A CA 1
ATOM 674 C C . LYS A 1 85 ? 39.903 -5.281 -53.303 1.00 92.00 85 LYS A C 1
ATOM 676 O O . LYS A 1 85 ? 38.785 -4.954 -52.908 1.00 92.00 85 LYS A O 1
ATOM 681 N N . VAL A 1 86 ? 40.862 -4.408 -53.583 1.00 93.75 86 VAL A N 1
ATOM 682 C CA . VAL A 1 86 ? 40.707 -2.956 -53.479 1.00 93.75 86 VAL A CA 1
ATOM 683 C C . VAL A 1 86 ? 41.163 -2.328 -54.789 1.00 93.75 86 VAL A C 1
ATOM 685 O O . VAL A 1 86 ? 42.233 -2.653 -55.295 1.00 93.75 86 VAL A O 1
ATOM 688 N N . PHE A 1 87 ? 40.330 -1.452 -55.342 1.00 93.12 87 PHE A N 1
ATOM 689 C CA . PHE A 1 87 ? 40.602 -0.692 -56.555 1.00 93.12 87 PHE A CA 1
ATOM 690 C C . PHE A 1 87 ? 40.562 0.795 -56.227 1.00 93.12 87 PHE A C 1
ATOM 692 O O . PHE A 1 87 ? 39.605 1.259 -55.608 1.00 93.12 87 PHE A O 1
ATOM 699 N N . VAL A 1 88 ? 41.576 1.524 -56.673 1.00 94.06 88 VAL A N 1
ATOM 700 C CA . VAL A 1 88 ? 41.691 2.985 -56.590 1.00 94.06 88 VAL A CA 1
ATOM 701 C C . VAL A 1 88 ? 41.710 3.507 -58.023 1.00 94.06 88 VAL A C 1
ATOM 703 O O . VAL A 1 88 ? 42.311 2.851 -58.874 1.00 94.06 88 VAL A O 1
ATOM 706 N N . GLY A 1 89 ? 41.048 4.632 -58.296 1.00 90.06 89 GLY A N 1
ATOM 707 C CA . GLY A 1 89 ? 41.101 5.294 -59.601 1.00 90.06 89 GLY A CA 1
ATOM 708 C C . GLY A 1 89 ? 42.506 5.803 -59.907 1.00 90.06 89 GLY A C 1
ATOM 709 O O . GLY A 1 89 ? 43.246 5.179 -60.661 1.00 90.06 89 GLY A O 1
ATOM 710 N N . ASP A 1 90 ? 42.870 6.918 -59.280 1.00 87.19 90 ASP A N 1
ATOM 711 C CA . ASP A 1 90 ? 44.208 7.502 -59.366 1.00 87.19 90 ASP A CA 1
ATOM 712 C C . ASP A 1 90 ? 45.085 7.075 -58.171 1.00 87.19 90 ASP A C 1
ATOM 714 O O . ASP A 1 90 ? 44.729 7.334 -57.016 1.00 87.19 90 ASP A O 1
ATOM 718 N N . GLN A 1 91 ? 46.200 6.390 -58.455 1.00 86.06 91 GLN A N 1
ATOM 719 C CA . GLN A 1 91 ? 47.192 5.939 -57.463 1.00 86.06 91 GLN A CA 1
ATOM 720 C C . GLN A 1 91 ? 48.369 6.911 -57.298 1.00 86.06 91 GLN A C 1
ATOM 722 O O . GLN A 1 91 ? 49.072 6.833 -56.290 1.00 86.06 91 GLN A O 1
ATOM 727 N N . ASP A 1 92 ? 48.566 7.825 -58.250 1.00 88.19 92 ASP A N 1
ATOM 728 C CA . ASP A 1 92 ? 49.618 8.841 -58.202 1.00 88.19 92 ASP A CA 1
ATOM 729 C C . ASP A 1 92 ? 49.199 10.011 -57.294 1.00 88.19 92 ASP A C 1
ATOM 731 O O . ASP A 1 92 ? 50.053 10.671 -56.708 1.00 88.19 92 ASP A O 1
ATOM 735 N N . LEU A 1 93 ? 47.887 10.218 -57.103 1.00 89.12 93 LEU A N 1
ATOM 736 C CA . LEU A 1 93 ? 47.317 11.173 -56.142 1.00 89.12 93 LEU A CA 1
ATOM 737 C C . LEU A 1 93 ? 47.040 10.567 -54.749 1.00 89.12 93 LEU A C 1
ATOM 739 O O . LEU A 1 93 ? 47.123 11.275 -53.740 1.00 89.12 93 LEU A O 1
ATOM 743 N N . PHE A 1 94 ? 46.723 9.267 -54.659 1.00 93.00 94 PHE A N 1
ATOM 744 C CA . PHE A 1 94 ? 46.348 8.595 -53.403 1.00 93.00 94 PHE A CA 1
ATOM 745 C C . PHE A 1 94 ? 47.039 7.240 -53.228 1.00 93.00 94 PHE A C 1
ATOM 747 O O . PHE A 1 94 ? 46.763 6.283 -53.953 1.00 93.00 94 PHE A O 1
ATOM 754 N N . LYS A 1 95 ? 47.846 7.103 -52.168 1.00 93.44 95 LYS A N 1
ATOM 755 C CA . LYS A 1 95 ? 48.417 5.809 -51.783 1.00 93.44 95 LYS A CA 1
ATOM 756 C C . LYS A 1 95 ? 47.447 5.048 -50.880 1.00 93.44 95 LYS A C 1
ATOM 758 O O . LYS A 1 95 ? 46.995 5.578 -49.863 1.00 93.44 95 LYS A O 1
ATOM 763 N N . VAL A 1 96 ? 47.189 3.787 -51.222 1.00 94.31 96 VAL A N 1
ATOM 764 C CA . VAL A 1 96 ? 46.324 2.880 -50.456 1.00 94.31 96 VAL A CA 1
ATOM 765 C C . VAL A 1 96 ? 47.072 1.599 -50.103 1.00 94.31 96 VAL A C 1
ATOM 767 O O . VAL A 1 96 ? 47.729 1.000 -50.952 1.00 94.31 96 VAL A O 1
ATOM 770 N N . GLU A 1 97 ? 46.966 1.175 -48.847 1.00 93.94 97 GLU A N 1
ATOM 771 C CA . GLU A 1 97 ? 47.570 -0.047 -48.313 1.00 93.94 97 GLU A CA 1
ATOM 772 C C . GLU A 1 97 ? 46.495 -0.885 -47.602 1.00 93.94 97 GLU A C 1
ATOM 774 O O . GLU A 1 97 ? 45.600 -0.342 -46.955 1.00 93.94 97 GLU A O 1
ATOM 779 N N . VAL A 1 98 ? 46.551 -2.213 -47.743 1.00 93.56 98 VAL A N 1
ATOM 780 C CA . VAL A 1 98 ? 45.502 -3.130 -47.265 1.00 93.56 98 VAL A CA 1
ATOM 781 C C . VAL A 1 98 ? 46.102 -4.159 -46.314 1.00 93.56 98 VAL A C 1
ATOM 783 O O . VAL A 1 98 ? 46.956 -4.953 -46.706 1.00 93.56 98 VAL A O 1
ATOM 786 N N . TYR A 1 99 ? 45.605 -4.178 -45.081 1.00 92.62 99 TYR A N 1
ATOM 787 C CA . TYR A 1 99 ? 46.035 -5.060 -44.000 1.00 92.62 99 TYR A CA 1
ATOM 788 C C . TYR A 1 99 ? 44.832 -5.856 -43.493 1.00 92.62 99 TYR A C 1
ATOM 790 O O . TYR A 1 99 ? 44.169 -5.500 -42.522 1.00 92.62 99 TYR A O 1
ATOM 798 N N . GLU A 1 100 ? 44.532 -6.941 -44.208 1.00 90.75 100 GLU A N 1
ATOM 799 C CA . GLU A 1 100 ? 43.392 -7.838 -43.985 1.00 90.75 100 GLU A CA 1
ATOM 800 C C . GLU A 1 100 ? 42.020 -7.150 -43.958 1.00 90.75 100 GLU A C 1
ATOM 802 O O . GLU A 1 100 ? 41.324 -7.131 -44.971 1.00 90.75 100 GLU A O 1
ATOM 807 N N . LYS A 1 101 ? 41.614 -6.635 -42.796 1.00 92.50 101 LYS A N 1
ATOM 808 C CA . LYS A 1 101 ? 40.343 -5.937 -42.569 1.00 92.50 101 LYS A CA 1
ATOM 809 C C . LYS A 1 101 ? 40.484 -4.415 -42.615 1.00 92.50 101 LYS A C 1
ATOM 811 O O . LYS A 1 101 ? 39.477 -3.723 -42.693 1.00 92.50 101 LYS A O 1
ATOM 816 N N . GLN A 1 102 ? 41.709 -3.900 -42.548 1.00 93.19 102 GLN A N 1
ATOM 817 C CA . GLN A 1 102 ? 41.988 -2.469 -42.514 1.00 93.19 102 GLN A CA 1
ATOM 818 C C . GLN A 1 102 ? 42.479 -1.993 -43.879 1.00 93.19 102 GLN A C 1
ATOM 820 O O . GLN A 1 102 ? 43.321 -2.638 -44.507 1.00 93.19 102 GLN A O 1
ATOM 825 N N . ILE A 1 103 ? 41.974 -0.851 -44.335 1.00 95.19 103 ILE A N 1
ATOM 826 C CA . ILE A 1 103 ? 42.447 -0.173 -45.544 1.00 95.19 103 ILE A CA 1
ATOM 827 C C . ILE A 1 103 ? 42.912 1.217 -45.131 1.00 95.19 103 ILE A C 1
ATOM 829 O O . ILE A 1 103 ? 42.104 2.032 -44.692 1.00 95.19 103 ILE A O 1
ATOM 833 N N . LEU A 1 104 ? 44.210 1.477 -45.257 1.00 95.00 104 LEU A N 1
ATOM 834 C CA . LEU A 1 104 ? 44.818 2.763 -44.939 1.00 95.00 104 LEU A CA 1
ATOM 835 C C . LEU A 1 104 ? 44.994 3.565 -46.224 1.00 95.00 104 LEU A C 1
ATOM 837 O O . LEU A 1 104 ? 45.502 3.057 -47.223 1.00 95.00 104 LEU A O 1
ATOM 841 N N . ILE A 1 105 ? 44.556 4.817 -46.195 1.00 94.31 105 ILE A N 1
ATOM 842 C CA . ILE A 1 105 ? 44.504 5.713 -47.348 1.00 94.31 105 ILE A CA 1
ATOM 843 C C . ILE A 1 105 ? 45.181 7.016 -46.950 1.00 94.31 105 ILE A C 1
ATOM 845 O O . ILE A 1 105 ? 44.871 7.587 -45.903 1.00 94.31 105 ILE A O 1
ATOM 849 N N . LYS A 1 106 ? 46.086 7.507 -47.794 1.00 93.69 106 LYS A N 1
ATOM 850 C CA . LYS A 1 106 ? 46.678 8.836 -47.641 1.00 93.69 106 LYS A CA 1
ATOM 851 C C . LYS A 1 106 ? 46.818 9.531 -48.996 1.00 93.69 106 LYS A C 1
ATOM 853 O O . LYS A 1 106 ? 47.194 8.870 -49.970 1.00 93.69 106 LYS A O 1
ATOM 858 N N . PRO A 1 107 ? 46.553 10.841 -49.080 1.00 93.56 107 PRO A N 1
ATOM 859 C CA . PRO A 1 107 ? 46.907 11.607 -50.258 1.00 93.56 107 PRO A CA 1
ATOM 860 C C . PRO A 1 107 ? 48.429 11.764 -50.319 1.00 93.56 107 PRO A C 1
ATOM 862 O O . PRO A 1 107 ? 49.110 11.837 -49.291 1.00 93.56 107 PRO A O 1
ATOM 865 N N . VAL A 1 108 ? 48.957 11.781 -51.536 1.00 91.00 108 VAL A N 1
ATOM 866 C CA . VAL A 1 108 ? 50.377 12.029 -51.839 1.00 91.00 108 VAL A CA 1
ATOM 867 C C . VAL A 1 108 ? 50.561 13.255 -52.744 1.00 91.00 108 VAL A C 1
ATOM 869 O O . VAL A 1 108 ? 51.659 13.506 -53.227 1.00 91.00 108 VAL A O 1
ATOM 872 N N . THR A 1 109 ? 49.484 14.020 -52.935 1.00 86.69 109 THR A N 1
ATOM 873 C CA . THR A 1 109 ? 49.419 15.265 -53.703 1.00 86.69 109 THR A CA 1
ATOM 874 C C . THR A 1 109 ? 49.139 16.463 -52.793 1.00 86.69 109 THR A C 1
ATOM 876 O O . THR A 1 109 ? 48.419 16.335 -51.799 1.00 86.69 109 THR A O 1
ATOM 879 N N . ASP A 1 110 ? 49.666 17.626 -53.175 1.00 82.19 110 ASP A N 1
ATOM 880 C CA . ASP A 1 110 ? 49.379 18.925 -52.553 1.00 82.19 110 ASP A CA 1
ATOM 881 C C . ASP A 1 110 ? 48.126 19.600 -53.166 1.00 82.19 110 ASP A C 1
ATOM 883 O O . ASP A 1 110 ? 47.731 20.695 -52.762 1.00 82.19 110 ASP A O 1
ATOM 887 N N . GLU A 1 111 ? 47.482 18.964 -54.154 1.00 85.56 111 GLU A N 1
ATOM 888 C CA . GLU A 1 111 ? 46.274 19.472 -54.811 1.00 85.56 111 GLU A CA 1
ATOM 889 C C . GLU A 1 111 ? 45.054 19.450 -53.874 1.00 85.56 111 GLU A C 1
ATOM 891 O O . GLU A 1 111 ? 44.478 18.402 -53.574 1.00 85.56 111 GLU A O 1
ATOM 896 N N . ALA A 1 112 ? 44.612 20.639 -53.454 1.00 74.12 112 ALA A N 1
ATOM 897 C CA . ALA A 1 112 ? 43.531 20.816 -52.480 1.00 74.12 112 ALA A CA 1
ATOM 898 C C . ALA A 1 112 ? 42.158 20.256 -52.917 1.00 74.12 112 ALA A C 1
ATOM 900 O O . ALA A 1 112 ? 41.328 19.961 -52.059 1.00 74.12 112 ALA A O 1
ATOM 901 N N . GLU A 1 113 ? 41.919 20.101 -54.224 1.00 80.19 113 GLU A N 1
ATOM 902 C CA . GLU A 1 113 ? 40.665 19.571 -54.790 1.00 80.19 113 GLU A CA 1
ATOM 903 C C . GLU A 1 113 ? 40.806 18.146 -55.363 1.00 80.19 113 GLU A C 1
ATOM 905 O O . GLU A 1 113 ? 39.876 17.640 -55.995 1.00 80.19 113 GLU A O 1
ATOM 910 N N . ALA A 1 114 ? 41.940 17.469 -55.138 1.00 89.12 114 ALA A N 1
ATOM 911 C CA . ALA A 1 114 ? 42.145 16.116 -55.645 1.00 89.12 114 ALA A CA 1
ATOM 912 C C . ALA A 1 114 ? 41.086 15.139 -55.105 1.00 89.12 114 ALA A C 1
ATOM 914 O O . ALA A 1 114 ? 40.775 15.094 -53.908 1.00 89.12 114 ALA A O 1
ATOM 915 N N . ALA A 1 115 ? 40.540 14.321 -56.004 1.00 92.25 115 ALA A N 1
ATOM 916 C CA . ALA A 1 115 ? 39.503 13.352 -55.692 1.00 92.25 115 ALA A CA 1
ATOM 917 C C . ALA A 1 115 ? 39.672 12.068 -56.510 1.00 92.25 115 ALA A C 1
ATOM 919 O O . ALA A 1 115 ? 40.026 12.100 -57.684 1.00 92.25 115 ALA A O 1
ATOM 920 N N . THR A 1 116 ? 39.370 10.928 -55.893 1.00 94.12 116 THR A N 1
ATOM 921 C CA . THR A 1 116 ? 39.436 9.605 -56.523 1.00 94.12 116 THR A CA 1
ATOM 922 C C . THR A 1 116 ? 38.236 8.751 -56.112 1.00 94.12 116 THR A C 1
ATOM 924 O O . THR A 1 116 ? 37.499 9.056 -55.167 1.00 94.12 116 THR A O 1
ATOM 927 N N . ASN A 1 117 ? 38.008 7.660 -56.834 1.00 92.88 117 ASN A N 1
ATOM 928 C CA . ASN A 1 117 ? 37.081 6.610 -56.438 1.00 92.88 117 ASN A CA 1
ATOM 929 C C . ASN A 1 117 ? 37.857 5.427 -55.849 1.00 92.88 117 ASN A C 1
ATOM 931 O O . ASN A 1 117 ? 38.861 4.982 -56.398 1.00 92.88 117 ASN A O 1
ATOM 935 N N . LEU A 1 118 ? 37.345 4.878 -54.753 1.00 94.06 118 LEU A N 1
ATOM 936 C CA . LEU A 1 118 ? 37.854 3.663 -54.130 1.00 94.06 118 LEU A CA 1
ATOM 937 C C . LEU A 1 118 ? 36.724 2.630 -54.101 1.00 94.06 118 LEU A C 1
ATOM 939 O O . LEU A 1 118 ? 35.612 2.915 -53.664 1.00 94.06 118 LEU A O 1
ATOM 943 N N . THR A 1 119 ? 36.988 1.421 -54.585 1.00 93.31 119 THR A N 1
ATOM 944 C CA . THR A 1 119 ? 36.038 0.303 -54.556 1.00 93.31 119 THR A CA 1
ATOM 945 C C . THR A 1 119 ? 36.658 -0.870 -53.822 1.00 93.31 119 THR A C 1
ATOM 947 O O . THR A 1 119 ? 37.725 -1.350 -54.198 1.00 93.31 119 THR A O 1
ATOM 950 N N . VAL A 1 120 ? 35.964 -1.354 -52.799 1.00 93.44 120 VAL A N 1
ATOM 951 C CA . VAL A 1 120 ? 36.387 -2.478 -51.965 1.00 93.44 120 VAL A CA 1
ATOM 952 C C . VAL A 1 120 ? 35.440 -3.643 -52.210 1.00 93.44 120 VAL A C 1
ATOM 954 O O . VAL A 1 120 ? 34.223 -3.479 -52.142 1.00 93.44 120 VAL A O 1
ATOM 957 N N . PHE A 1 121 ? 35.993 -4.815 -52.491 1.00 91.69 121 PHE A N 1
ATOM 958 C CA . PHE A 1 121 ? 35.259 -6.073 -52.543 1.00 91.69 121 PHE A CA 1
ATOM 959 C C . PHE A 1 121 ? 35.571 -6.890 -51.296 1.00 91.69 121 PHE A C 1
ATOM 961 O O . PHE A 1 121 ? 36.737 -7.092 -50.953 1.00 91.69 121 PHE A O 1
ATOM 968 N N . THR A 1 122 ? 34.520 -7.377 -50.659 1.00 91.31 122 THR A N 1
ATOM 969 C CA . THR A 1 122 ? 34.536 -8.245 -49.486 1.00 91.31 122 THR A CA 1
ATOM 970 C C . THR A 1 122 ? 33.678 -9.486 -49.764 1.00 91.31 122 THR A C 1
ATOM 972 O O . THR A 1 122 ? 33.120 -9.618 -50.855 1.00 91.31 122 THR A O 1
ATOM 975 N N . GLU A 1 123 ? 33.575 -10.422 -48.818 1.00 87.81 123 GLU A N 1
ATOM 976 C CA . GLU A 1 123 ? 32.734 -11.618 -48.992 1.00 87.81 123 GLU A CA 1
ATOM 977 C C . GLU A 1 123 ? 31.240 -11.264 -49.044 1.00 87.81 123 GLU A C 1
ATOM 979 O O . GLU A 1 123 ? 30.513 -11.781 -49.894 1.00 87.81 123 GLU A O 1
ATOM 984 N N . SER A 1 124 ? 30.789 -10.320 -48.213 1.00 83.94 124 SER A N 1
ATOM 985 C CA . SER A 1 124 ? 29.382 -9.908 -48.154 1.00 83.94 124 SER A CA 1
ATOM 986 C C . SER A 1 124 ? 28.983 -8.857 -49.203 1.00 83.94 124 SER A C 1
ATOM 988 O O . SER A 1 124 ? 27.800 -8.519 -49.307 1.00 83.94 124 SER A O 1
ATOM 990 N N . GLY A 1 125 ? 29.919 -8.317 -49.999 1.00 86.44 125 GLY A N 1
ATOM 991 C CA . GLY A 1 125 ? 29.571 -7.469 -51.142 1.00 86.44 125 GLY A CA 1
ATOM 992 C C . GLY A 1 125 ? 30.650 -6.506 -51.642 1.00 86.44 125 GLY A C 1
ATOM 993 O O . GLY A 1 125 ? 31.850 -6.756 -51.584 1.00 86.44 125 GLY A O 1
ATOM 994 N N . ARG A 1 126 ? 30.191 -5.384 -52.208 1.00 90.25 126 ARG A N 1
ATOM 995 C CA . ARG A 1 126 ? 31.033 -4.316 -52.761 1.00 90.25 126 ARG A CA 1
ATOM 996 C C . ARG A 1 126 ? 30.711 -2.999 -52.070 1.00 90.25 126 ARG A C 1
ATOM 998 O O . ARG A 1 126 ? 29.559 -2.576 -52.097 1.00 90.25 126 ARG A O 1
ATOM 1005 N N . LEU A 1 127 ? 31.721 -2.328 -51.533 1.00 91.62 127 LEU A N 1
ATOM 1006 C CA . LEU A 1 127 ? 31.629 -0.976 -50.988 1.00 91.62 127 LEU A CA 1
ATOM 1007 C C . LEU A 1 127 ? 32.252 0.013 -51.973 1.00 91.62 127 LEU A C 1
ATOM 1009 O O . LEU A 1 127 ? 33.312 -0.248 -52.543 1.00 91.62 127 LEU A O 1
ATOM 1013 N N . ALA A 1 128 ? 31.588 1.147 -52.179 1.00 92.50 128 ALA A N 1
ATOM 1014 C CA . ALA A 1 128 ? 32.073 2.228 -53.026 1.00 92.50 128 ALA A CA 1
ATOM 1015 C C . ALA A 1 128 ? 32.326 3.473 -52.175 1.00 92.50 128 ALA A C 1
ATOM 1017 O O . ALA A 1 128 ? 31.501 3.847 -51.343 1.00 92.50 128 ALA A O 1
ATOM 1018 N N . PHE A 1 129 ? 33.452 4.128 -52.416 1.00 92.88 129 PHE A N 1
ATOM 1019 C CA . PHE A 1 129 ? 33.882 5.327 -51.720 1.00 92.88 129 PHE A CA 1
ATOM 1020 C C . PHE A 1 129 ? 34.252 6.401 -52.742 1.00 92.88 129 PHE A C 1
ATOM 1022 O O . PHE A 1 129 ? 34.932 6.135 -53.734 1.00 92.88 129 PHE A O 1
ATOM 1029 N N . HIS A 1 130 ? 33.815 7.624 -52.478 1.00 93.06 130 HIS A N 1
ATOM 1030 C CA . HIS A 1 130 ? 34.339 8.829 -53.100 1.00 93.06 130 HIS A CA 1
ATOM 1031 C C . HIS A 1 130 ? 35.308 9.459 -52.102 1.00 93.06 130 HIS A C 1
ATOM 1033 O O . HIS A 1 130 ? 34.900 9.800 -50.989 1.00 93.06 130 HIS A O 1
ATOM 1039 N N . VAL A 1 131 ? 36.581 9.525 -52.479 1.00 93.06 131 VAL A N 1
ATOM 1040 C CA . VAL A 1 131 ? 37.686 9.975 -51.632 1.00 93.06 131 VAL A CA 1
ATOM 1041 C C . VAL A 1 131 ? 38.115 11.359 -52.104 1.00 93.06 131 VAL A C 1
ATOM 1043 O O . VAL A 1 131 ? 38.345 11.537 -53.297 1.00 93.06 131 VAL A O 1
ATOM 1046 N N . THR A 1 132 ? 38.227 12.324 -51.196 1.00 93.00 132 THR A N 1
ATOM 1047 C CA . THR A 1 132 ? 38.695 13.687 -51.501 1.00 93.00 132 THR A CA 1
ATOM 1048 C C . THR A 1 132 ? 39.847 14.094 -50.586 1.00 93.00 132 THR A C 1
ATOM 1050 O O . THR A 1 132 ? 39.989 13.564 -49.478 1.00 93.00 132 THR A O 1
ATOM 1053 N N . VAL A 1 133 ? 40.660 15.052 -51.021 1.00 91.25 133 VAL A N 1
ATOM 1054 C CA . VAL A 1 133 ? 41.570 15.805 -50.145 1.00 91.25 133 VAL A CA 1
ATOM 1055 C C . VAL A 1 133 ? 40.799 16.949 -49.470 1.00 91.25 133 VAL A C 1
ATOM 1057 O O . VAL A 1 133 ? 39.724 17.352 -49.917 1.00 91.25 133 VAL A O 1
ATOM 1060 N N . GLY A 1 134 ? 41.299 17.417 -48.332 1.00 87.06 134 GLY A N 1
ATOM 1061 C CA . GLY A 1 134 ? 40.806 18.578 -47.607 1.00 87.06 134 GLY A CA 1
ATOM 1062 C C . GLY A 1 134 ? 41.720 18.929 -46.434 1.00 87.06 134 GLY A C 1
ATOM 1063 O O . GLY A 1 134 ? 42.805 18.366 -46.278 1.00 87.06 134 GLY A O 1
ATOM 1064 N N . LEU A 1 135 ? 41.279 19.866 -45.593 1.00 85.12 135 LEU A N 1
ATOM 1065 C CA . LEU A 1 135 ? 42.063 20.336 -44.450 1.00 85.12 135 LEU A CA 1
ATOM 1066 C C . LEU A 1 135 ? 42.154 19.275 -43.333 1.00 85.12 135 LEU A C 1
ATOM 1068 O O . LEU A 1 135 ? 41.164 18.572 -43.096 1.00 85.12 135 LEU A O 1
ATOM 1072 N N . PRO A 1 136 ? 43.271 19.208 -42.577 1.00 84.00 136 PRO A N 1
ATOM 1073 C CA . PRO A 1 136 ? 43.459 18.297 -41.439 1.00 84.00 136 PRO A CA 1
ATOM 1074 C C . PRO A 1 136 ? 42.288 18.216 -40.452 1.00 84.00 136 PRO A C 1
ATOM 1076 O O . PRO A 1 136 ? 41.921 17.133 -40.006 1.00 84.00 136 PRO A O 1
ATOM 1079 N N . GLU A 1 137 ? 41.657 19.350 -40.149 1.00 82.38 137 GLU A N 1
ATOM 1080 C CA . GLU A 1 137 ? 40.533 19.452 -39.205 1.00 82.38 137 GLU A CA 1
ATOM 1081 C C . GLU A 1 137 ? 39.256 18.755 -39.711 1.00 82.38 137 GLU A C 1
ATOM 1083 O O . GLU A 1 137 ? 38.403 18.319 -38.933 1.00 82.38 137 GLU A O 1
ATOM 1088 N N . THR A 1 138 ? 39.145 18.610 -41.033 1.00 81.44 138 THR A N 1
ATOM 1089 C CA . THR A 1 138 ? 38.001 18.022 -41.748 1.00 81.44 138 THR A CA 1
ATOM 1090 C C . THR A 1 138 ? 38.243 16.588 -42.228 1.00 81.44 138 THR A C 1
ATOM 1092 O O . THR A 1 138 ? 37.330 15.969 -42.780 1.00 81.44 138 THR A O 1
ATOM 1095 N N . ALA A 1 139 ? 39.450 16.055 -42.017 1.00 85.12 139 ALA A N 1
ATOM 1096 C CA . ALA A 1 139 ? 39.828 14.700 -42.400 1.00 85.12 139 ALA A CA 1
ATOM 1097 C C . ALA A 1 139 ? 39.152 13.650 -41.514 1.00 85.12 139 ALA A C 1
ATOM 1099 O O . ALA A 1 139 ? 39.145 13.770 -40.289 1.00 85.12 139 ALA A O 1
ATOM 1100 N N . ASP A 1 140 ? 38.626 12.593 -42.127 1.00 87.00 140 ASP A N 1
ATOM 1101 C CA . ASP A 1 140 ? 38.097 11.433 -41.424 1.00 87.00 140 ASP A CA 1
ATOM 1102 C C . ASP A 1 140 ? 39.263 10.507 -41.055 1.00 87.00 140 ASP A C 1
ATOM 1104 O O . ASP A 1 140 ? 39.979 10.028 -41.936 1.00 87.00 140 ASP A O 1
ATOM 1108 N N . PHE A 1 141 ? 39.465 10.231 -39.767 1.00 85.56 141 PHE A N 1
ATOM 1109 C CA . PHE A 1 141 ? 40.586 9.401 -39.320 1.00 85.56 141 PHE A CA 1
ATOM 1110 C C . PHE A 1 141 ? 40.250 7.910 -39.342 1.00 85.56 141 PHE A C 1
ATOM 1112 O O . PHE A 1 141 ? 41.085 7.108 -39.752 1.00 85.56 141 PHE A O 1
ATOM 1119 N N . VAL A 1 142 ? 39.038 7.527 -38.920 1.00 89.00 142 VAL A N 1
ATOM 1120 C CA . VAL A 1 142 ? 38.622 6.114 -38.845 1.00 89.00 142 VAL A CA 1
ATOM 1121 C C . VAL A 1 142 ? 37.158 5.935 -39.250 1.00 89.00 142 VAL A C 1
ATOM 1123 O O . VAL A 1 142 ? 36.270 6.581 -38.685 1.00 89.00 142 VAL A O 1
ATOM 1126 N N . LEU A 1 143 ? 36.901 5.010 -40.178 1.00 89.69 143 LEU A N 1
ATOM 1127 C CA . LEU A 1 143 ? 35.574 4.487 -40.514 1.00 89.69 143 LEU A CA 1
ATOM 1128 C C . LEU A 1 143 ? 35.434 3.039 -39.993 1.00 89.69 143 LEU A C 1
ATOM 1130 O O . LEU A 1 143 ? 35.910 2.116 -40.642 1.00 89.69 143 LEU A O 1
ATOM 1134 N N . ASP A 1 144 ? 34.777 2.849 -38.843 1.00 88.50 144 ASP A N 1
ATOM 1135 C CA . ASP A 1 144 ? 34.450 1.553 -38.206 1.00 88.50 144 ASP A CA 1
ATOM 1136 C C . ASP A 1 144 ? 33.177 0.968 -38.840 1.00 88.50 144 ASP A C 1
ATOM 1138 O O . ASP A 1 144 ? 32.068 1.418 -38.533 1.00 88.50 144 ASP A O 1
ATOM 1142 N N . PHE A 1 145 ? 33.321 -0.001 -39.750 1.00 87.56 145 PHE A N 1
ATOM 1143 C CA . PHE A 1 145 ? 32.201 -0.698 -40.385 1.00 87.56 145 PHE A CA 1
ATOM 1144 C C . PHE A 1 145 ? 31.762 -1.948 -39.612 1.00 87.56 145 PHE A C 1
ATOM 1146 O O . PHE A 1 145 ? 32.565 -2.798 -39.232 1.00 87.56 145 PHE A O 1
ATOM 1153 N N . ARG A 1 146 ? 30.443 -2.106 -39.461 1.00 85.62 146 ARG A N 1
ATOM 1154 C CA . ARG A 1 146 ? 29.802 -3.198 -38.708 1.00 85.62 146 ARG A CA 1
ATOM 1155 C C . ARG A 1 146 ? 28.800 -3.975 -39.552 1.00 85.62 146 ARG A C 1
ATOM 1157 O O . ARG A 1 146 ? 28.236 -3.436 -40.512 1.00 85.62 146 ARG A O 1
ATOM 1164 N N . MET A 1 147 ? 28.551 -5.230 -39.179 1.00 81.38 147 MET A N 1
ATOM 1165 C CA . MET A 1 147 ? 27.522 -6.047 -39.817 1.00 81.38 147 MET A CA 1
ATOM 1166 C C . MET A 1 147 ? 26.122 -5.576 -39.412 1.00 81.38 147 MET A C 1
ATOM 1168 O O . MET A 1 147 ? 25.881 -5.136 -38.289 1.00 81.38 147 MET A O 1
ATOM 1172 N N . LEU A 1 148 ? 25.163 -5.714 -40.330 1.00 73.25 148 LEU A N 1
ATOM 1173 C CA . LEU A 1 148 ? 23.763 -5.330 -40.103 1.00 73.25 148 LEU A CA 1
ATOM 1174 C C . LEU A 1 148 ? 23.083 -6.161 -38.995 1.00 73.25 148 LEU A C 1
ATOM 1176 O O . LEU A 1 148 ? 22.042 -5.762 -38.472 1.00 73.25 148 LEU A O 1
ATOM 1180 N N . GLU A 1 149 ? 23.630 -7.329 -38.663 1.00 70.50 149 GLU A N 1
ATOM 1181 C CA . GLU A 1 149 ? 23.105 -8.225 -37.628 1.00 70.50 149 GLU A CA 1
ATOM 1182 C C . GLU A 1 149 ? 23.503 -7.770 -36.219 1.00 70.50 149 GLU A C 1
ATOM 1184 O O . GLU A 1 149 ? 22.642 -7.735 -35.339 1.00 70.50 149 GLU A O 1
ATOM 1189 N N . ASP A 1 150 ? 24.739 -7.299 -36.033 1.00 63.78 150 ASP A N 1
ATOM 1190 C CA . ASP A 1 150 ? 25.233 -6.766 -34.756 1.00 63.78 150 ASP A CA 1
ATOM 1191 C C . ASP A 1 150 ? 24.398 -5.560 -34.297 1.00 63.78 150 ASP A C 1
ATOM 1193 O O . ASP A 1 150 ? 23.931 -5.505 -33.157 1.00 63.78 150 ASP A O 1
ATOM 1197 N N . ASP A 1 151 ? 24.121 -4.625 -35.215 1.00 64.06 151 ASP A N 1
ATOM 1198 C CA . ASP A 1 151 ? 23.269 -3.460 -34.946 1.00 64.06 151 ASP A CA 1
ATOM 1199 C C . ASP A 1 151 ? 21.837 -3.877 -34.543 1.00 64.06 151 ASP A C 1
ATOM 1201 O O . ASP A 1 151 ? 21.229 -3.259 -33.665 1.00 64.06 151 ASP A O 1
ATOM 1205 N N . LYS A 1 152 ? 21.288 -4.952 -35.134 1.00 66.06 152 LYS A N 1
ATOM 1206 C CA . LYS A 1 152 ? 19.959 -5.483 -34.769 1.00 66.06 152 LYS A CA 1
ATOM 1207 C C . LYS A 1 152 ? 19.955 -6.122 -33.381 1.00 66.06 152 LYS A C 1
ATOM 1209 O O . LYS A 1 152 ? 18.977 -5.949 -32.655 1.00 66.06 152 LYS A O 1
ATOM 1214 N N . LEU A 1 153 ? 21.008 -6.853 -33.012 1.00 64.12 153 LEU A N 1
ATOM 1215 C CA . LEU A 1 153 ? 21.129 -7.485 -31.693 1.00 64.12 153 LEU A CA 1
ATOM 1216 C C . LEU A 1 153 ? 21.215 -6.430 -30.581 1.00 64.12 153 LEU A C 1
ATOM 1218 O O . LEU A 1 153 ? 20.483 -6.514 -29.597 1.00 64.12 153 LEU A O 1
ATOM 1222 N N . LEU A 1 154 ? 22.013 -5.376 -30.782 1.00 67.56 154 LEU A N 1
ATOM 1223 C CA . LEU A 1 154 ? 22.118 -4.260 -29.835 1.00 67.56 154 LEU A CA 1
ATOM 1224 C C . LEU A 1 154 ? 20.778 -3.531 -29.629 1.00 67.56 154 LEU A C 1
ATOM 1226 O O . LEU A 1 154 ? 20.441 -3.167 -28.503 1.00 67.56 154 LEU A O 1
ATOM 1230 N N . VAL A 1 155 ? 19.994 -3.339 -30.698 1.00 73.38 155 VAL A N 1
ATOM 1231 C CA . VAL A 1 155 ? 18.664 -2.709 -30.612 1.00 73.38 155 VAL A CA 1
ATOM 1232 C C . VAL A 1 155 ? 17.650 -3.597 -29.887 1.00 73.38 155 VAL A C 1
ATOM 1234 O O . VAL A 1 155 ? 16.851 -3.066 -29.117 1.00 73.38 155 VAL A O 1
ATOM 1237 N N . LYS A 1 156 ? 17.680 -4.923 -30.089 1.00 66.06 156 LYS A N 1
ATOM 1238 C CA . LYS A 1 156 ? 16.793 -5.858 -29.373 1.00 66.06 156 LYS A CA 1
ATOM 1239 C C . LYS A 1 156 ? 17.039 -5.829 -27.868 1.00 66.06 156 LYS A C 1
ATOM 1241 O O . LYS A 1 156 ? 16.104 -5.560 -27.120 1.00 66.06 156 LYS A O 1
ATOM 1246 N N . ASN A 1 157 ? 18.290 -5.995 -27.439 1.00 76.44 157 ASN A N 1
ATOM 1247 C CA . ASN A 1 157 ? 18.641 -6.041 -26.016 1.00 76.44 157 ASN A CA 1
ATOM 1248 C C . ASN A 1 157 ? 18.199 -4.760 -25.279 1.00 76.44 157 ASN A C 1
ATOM 1250 O O . ASN A 1 157 ? 17.547 -4.832 -24.241 1.00 76.44 157 ASN A O 1
ATOM 1254 N N . ALA A 1 158 ? 18.464 -3.584 -25.862 1.00 78.00 158 ALA A N 1
ATOM 1255 C CA . ALA A 1 158 ? 18.067 -2.294 -25.287 1.00 78.00 158 ALA A CA 1
ATOM 1256 C C . ALA A 1 158 ? 16.544 -2.030 -25.314 1.00 78.00 158 ALA A C 1
ATOM 1258 O O . ALA A 1 158 ? 16.053 -1.135 -24.623 1.00 78.00 158 ALA A O 1
ATOM 1259 N N . PHE A 1 159 ? 15.784 -2.761 -26.134 1.00 77.75 159 PHE A N 1
ATOM 1260 C CA . PHE A 1 159 ? 14.321 -2.700 -26.161 1.00 77.75 159 PHE A CA 1
ATOM 1261 C C . PHE A 1 159 ? 13.702 -3.648 -25.124 1.00 77.75 159 PHE A C 1
ATOM 1263 O O . PHE A 1 159 ? 12.770 -3.258 -24.424 1.00 77.75 159 PHE A O 1
ATOM 1270 N N . GLU A 1 160 ? 14.258 -4.852 -24.978 1.00 79.50 160 GLU A N 1
ATOM 1271 C CA . GLU A 1 160 ? 13.859 -5.835 -23.964 1.00 79.50 160 GLU A CA 1
ATOM 1272 C C . GLU A 1 160 ? 14.093 -5.308 -22.539 1.00 79.50 160 GLU A C 1
ATOM 1274 O O . GLU A 1 160 ? 13.190 -5.392 -21.707 1.00 79.50 160 GLU A O 1
ATOM 1279 N N . GLU A 1 161 ? 15.243 -4.675 -22.281 1.00 82.44 161 GLU A N 1
ATOM 1280 C CA . GLU A 1 161 ? 15.561 -4.016 -21.004 1.00 82.44 161 GLU A CA 1
ATOM 1281 C C . GLU A 1 161 ? 14.487 -2.980 -20.617 1.00 82.44 161 GLU A C 1
ATOM 1283 O O . GLU A 1 161 ? 13.894 -3.059 -19.540 1.00 82.44 161 GLU A O 1
ATOM 1288 N N . ARG A 1 162 ? 14.127 -2.085 -21.547 1.00 84.62 162 ARG A N 1
ATOM 1289 C CA . ARG A 1 162 ? 13.086 -1.059 -21.339 1.00 84.62 162 ARG A CA 1
ATOM 1290 C C . ARG A 1 162 ? 11.688 -1.630 -21.118 1.00 84.62 162 ARG A C 1
ATOM 1292 O O . ARG A 1 162 ? 10.894 -1.025 -20.398 1.00 84.62 162 ARG A O 1
ATOM 1299 N N . ILE A 1 163 ? 11.356 -2.762 -21.745 1.00 89.00 163 ILE A N 1
ATOM 1300 C CA . ILE A 1 163 ? 10.083 -3.452 -21.495 1.00 89.00 163 ILE A CA 1
ATOM 1301 C C . ILE A 1 163 ? 10.059 -3.993 -20.065 1.00 89.00 163 ILE A C 1
ATOM 1303 O O . ILE A 1 163 ? 9.070 -3.780 -19.366 1.00 89.00 163 ILE A O 1
ATOM 1307 N N . GLN A 1 164 ? 11.141 -4.629 -19.608 1.00 87.94 164 GLN A N 1
ATOM 1308 C CA . GLN A 1 164 ? 11.226 -5.167 -18.247 1.00 87.94 164 GLN A CA 1
ATOM 1309 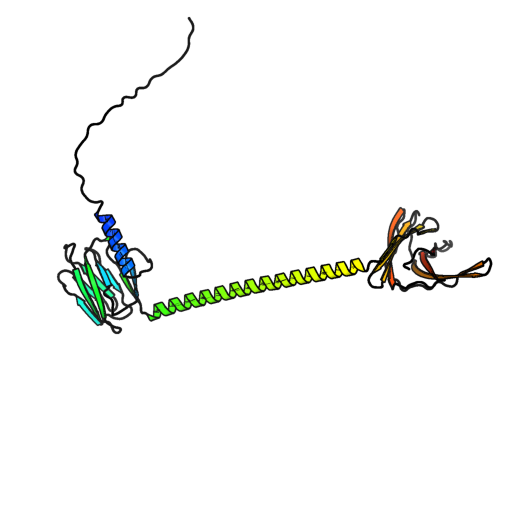C C . GLN A 1 164 ? 11.189 -4.062 -17.182 1.00 87.94 164 GLN A C 1
ATOM 1311 O O . GLN A 1 164 ? 10.524 -4.225 -16.159 1.00 87.94 164 GLN A O 1
ATOM 1316 N N . GLU A 1 165 ? 11.856 -2.928 -17.417 1.00 91.88 165 GLU A N 1
ATOM 1317 C CA . GLU A 1 165 ? 11.751 -1.740 -16.558 1.00 91.88 165 GLU A CA 1
ATOM 1318 C C . GLU A 1 165 ? 10.302 -1.246 -16.465 1.00 91.88 165 GLU A C 1
ATOM 1320 O O . GLU A 1 165 ? 9.775 -1.078 -15.364 1.00 91.88 165 GLU A O 1
ATOM 1325 N N . LYS A 1 166 ? 9.622 -1.082 -17.610 1.00 91.94 166 LYS A N 1
ATOM 1326 C CA . LYS A 1 166 ? 8.232 -0.608 -17.638 1.00 91.94 166 LYS A CA 1
ATOM 1327 C C . LYS A 1 166 ? 7.240 -1.597 -17.034 1.00 91.94 166 LYS A C 1
ATOM 1329 O O . LYS A 1 166 ? 6.290 -1.155 -16.398 1.00 91.94 166 LYS A O 1
ATOM 1334 N N . GLN A 1 167 ? 7.453 -2.905 -17.180 1.00 89.69 167 GLN A N 1
ATOM 1335 C CA . GLN A 1 167 ? 6.638 -3.916 -16.500 1.00 89.69 167 GLN A CA 1
ATOM 1336 C C . GLN A 1 167 ? 6.767 -3.796 -14.978 1.00 89.69 167 GLN A C 1
ATOM 1338 O O . GLN A 1 167 ? 5.747 -3.682 -14.306 1.00 89.69 167 GLN A O 1
ATOM 1343 N N . LYS A 1 168 ? 7.992 -3.697 -14.443 1.00 93.69 168 LYS A N 1
ATOM 1344 C CA . LYS A 1 168 ? 8.230 -3.519 -12.998 1.00 93.69 168 LYS A CA 1
ATOM 1345 C C . LYS A 1 168 ? 7.632 -2.220 -12.450 1.00 93.69 168 LYS A C 1
ATOM 1347 O O . LYS A 1 168 ? 7.056 -2.226 -11.367 1.00 93.69 168 LYS A O 1
ATOM 1352 N N . GLU A 1 169 ? 7.748 -1.116 -13.189 1.00 93.75 169 GLU A N 1
ATOM 1353 C CA . GLU A 1 169 ? 7.142 0.175 -12.827 1.00 93.75 169 GLU A CA 1
ATOM 1354 C C . GLU A 1 169 ? 5.609 0.081 -12.756 1.00 93.75 169 GLU A C 1
ATOM 1356 O O . GLU A 1 169 ? 4.996 0.565 -11.805 1.00 93.75 169 GLU A O 1
ATOM 1361 N N . ILE A 1 170 ? 4.991 -0.593 -13.732 1.00 92.38 170 ILE A N 1
ATOM 1362 C CA . ILE A 1 170 ? 3.542 -0.815 -13.783 1.00 92.38 170 ILE A CA 1
ATOM 1363 C C . ILE A 1 170 ? 3.084 -1.747 -12.651 1.00 92.38 170 ILE A C 1
ATOM 1365 O O . ILE A 1 170 ? 2.114 -1.428 -11.967 1.00 92.38 170 ILE A O 1
ATOM 1369 N N . GLU A 1 171 ? 3.773 -2.866 -12.418 1.00 91.62 171 GLU A N 1
ATOM 1370 C CA . GLU A 1 171 ? 3.475 -3.807 -11.326 1.00 91.62 171 GLU A CA 1
ATOM 1371 C C . GLU A 1 171 ? 3.567 -3.133 -9.951 1.00 91.62 171 GLU A C 1
ATOM 1373 O O . GLU A 1 171 ? 2.663 -3.289 -9.129 1.00 91.62 171 GLU A O 1
ATOM 1378 N N . ALA A 1 172 ? 4.607 -2.324 -9.716 1.00 94.12 172 ALA A N 1
ATOM 1379 C CA . ALA A 1 172 ? 4.755 -1.553 -8.484 1.00 94.12 172 ALA A CA 1
ATOM 1380 C C . ALA A 1 172 ? 3.607 -0.546 -8.292 1.00 94.12 172 ALA A C 1
ATOM 1382 O O . ALA A 1 172 ? 3.017 -0.494 -7.213 1.00 94.12 172 ALA A O 1
ATOM 1383 N N . ALA A 1 173 ? 3.239 0.198 -9.342 1.00 92.81 173 ALA A N 1
ATOM 1384 C CA . ALA A 1 173 ? 2.150 1.174 -9.289 1.00 92.81 173 ALA A CA 1
ATOM 1385 C C . ALA A 1 173 ? 0.763 0.529 -9.091 1.00 92.81 173 ALA A C 1
ATOM 1387 O O . ALA A 1 173 ? -0.096 1.103 -8.416 1.00 92.81 173 ALA A O 1
ATOM 1388 N N . TYR A 1 174 ? 0.525 -0.663 -9.653 1.00 92.00 174 TYR A N 1
ATOM 1389 C CA . TYR A 1 174 ? -0.693 -1.430 -9.370 1.00 92.00 174 TYR A CA 1
ATOM 1390 C C . TYR A 1 174 ? -0.730 -1.905 -7.921 1.00 92.00 174 TYR A C 1
ATOM 1392 O O . TYR A 1 174 ? -1.755 -1.726 -7.266 1.00 92.00 174 TYR A O 1
ATOM 1400 N N . LYS A 1 175 ? 0.385 -2.438 -7.410 1.00 93.00 175 LYS A N 1
ATOM 1401 C CA . LYS A 1 175 ? 0.470 -2.923 -6.033 1.00 93.00 175 LYS A CA 1
ATOM 1402 C C . LYS A 1 175 ? 0.264 -1.805 -5.007 1.00 93.00 175 LYS A C 1
ATOM 1404 O O . LYS A 1 175 ? -0.557 -1.958 -4.115 1.00 93.00 175 LYS A O 1
ATOM 1409 N N . GLU A 1 176 ? 0.919 -0.654 -5.176 1.00 94.31 176 GLU A N 1
ATOM 1410 C CA . GLU A 1 176 ? 0.723 0.516 -4.302 1.00 94.31 176 GLU A CA 1
ATOM 1411 C C . GLU A 1 176 ? -0.749 0.971 -4.279 1.00 94.31 176 GLU A C 1
ATOM 1413 O O . GLU A 1 176 ? -1.294 1.339 -3.237 1.00 94.31 176 GLU A O 1
ATOM 1418 N N . LYS A 1 177 ? -1.424 0.916 -5.434 1.00 92.19 177 LYS A N 1
ATOM 1419 C CA . LYS A 1 177 ? -2.845 1.255 -5.545 1.00 92.19 177 LYS A CA 1
ATOM 1420 C C . LYS A 1 177 ? -3.749 0.224 -4.862 1.00 92.19 177 LYS A C 1
ATOM 1422 O O . LYS A 1 177 ? -4.754 0.622 -4.278 1.00 92.19 177 LYS A O 1
ATOM 1427 N N . GLU A 1 178 ? -3.416 -1.061 -4.948 1.00 87.88 178 GLU A N 1
ATOM 1428 C CA . GLU A 1 178 ? -4.122 -2.149 -4.263 1.00 87.88 178 GLU A CA 1
ATOM 1429 C C . GLU A 1 178 ? -3.958 -2.025 -2.742 1.00 87.88 178 GLU A C 1
ATOM 1431 O O . GLU A 1 178 ? -4.962 -1.891 -2.045 1.00 87.88 178 GLU A O 1
ATOM 1436 N N . ASP A 1 179 ? -2.719 -1.904 -2.250 1.00 92.44 179 ASP A N 1
ATOM 1437 C CA . ASP A 1 179 ? -2.391 -1.694 -0.832 1.00 92.44 179 ASP A CA 1
ATOM 1438 C C . ASP A 1 179 ? -3.145 -0.474 -0.249 1.00 92.44 179 ASP A C 1
ATOM 1440 O O . ASP A 1 179 ? -3.706 -0.543 0.850 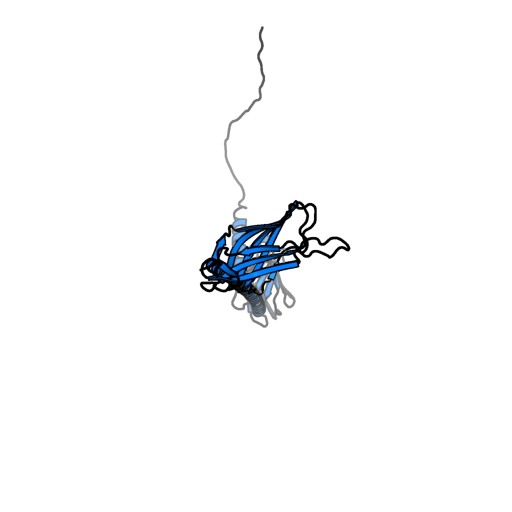1.00 92.44 179 ASP A O 1
ATOM 1444 N N . ARG A 1 180 ? -3.240 0.637 -1.002 1.00 92.38 180 ARG A N 1
ATOM 1445 C CA . ARG A 1 180 ? -3.983 1.837 -0.573 1.00 92.38 180 ARG A CA 1
ATOM 1446 C C . ARG A 1 180 ? -5.496 1.618 -0.498 1.00 92.38 180 ARG A C 1
ATOM 1448 O O . ARG A 1 180 ? -6.121 2.073 0.459 1.00 92.38 180 ARG A O 1
ATOM 1455 N N . LEU A 1 181 ? -6.089 0.936 -1.479 1.00 89.00 181 LEU A N 1
ATOM 1456 C CA . LEU A 1 181 ? -7.519 0.596 -1.454 1.00 89.00 181 LEU A CA 1
ATOM 1457 C C . LEU A 1 181 ? -7.847 -0.330 -0.275 1.00 89.00 181 LEU A C 1
ATOM 1459 O O . LEU A 1 181 ? -8.895 -0.186 0.352 1.00 89.00 181 LEU A O 1
ATOM 1463 N N . ASP A 1 182 ? -6.923 -1.222 0.071 1.00 83.75 182 ASP A N 1
ATOM 1464 C CA . ASP A 1 182 ? -7.027 -2.126 1.211 1.00 83.75 182 ASP A CA 1
ATOM 1465 C C . ASP A 1 182 ? -6.985 -1.376 2.559 1.00 83.75 182 ASP A C 1
ATOM 1467 O O . ASP A 1 182 ? -7.733 -1.700 3.486 1.00 83.75 182 ASP A O 1
ATOM 1471 N N . GLU A 1 183 ? -6.148 -0.339 2.686 1.00 89.31 183 GLU A N 1
ATOM 1472 C CA . GLU A 1 183 ? -6.175 0.572 3.839 1.00 89.31 183 GLU A CA 1
ATOM 1473 C C . GLU A 1 183 ? -7.462 1.405 3.917 1.00 89.31 183 GLU A C 1
ATOM 1475 O O . GLU A 1 183 ? -8.027 1.557 5.003 1.00 89.31 183 GLU A O 1
ATOM 1480 N N . GLU A 1 184 ? -7.921 1.961 2.792 1.00 87.75 184 GLU A N 1
ATOM 1481 C CA . GLU A 1 184 ? -9.167 2.734 2.711 1.00 87.75 184 GLU A CA 1
ATOM 1482 C C . GLU A 1 184 ? -10.375 1.863 3.112 1.00 87.75 184 GLU A C 1
ATOM 1484 O O . GLU A 1 184 ? -11.203 2.287 3.922 1.00 87.75 184 GLU A O 1
ATOM 1489 N N . ALA A 1 185 ? -10.432 0.608 2.650 1.00 82.88 185 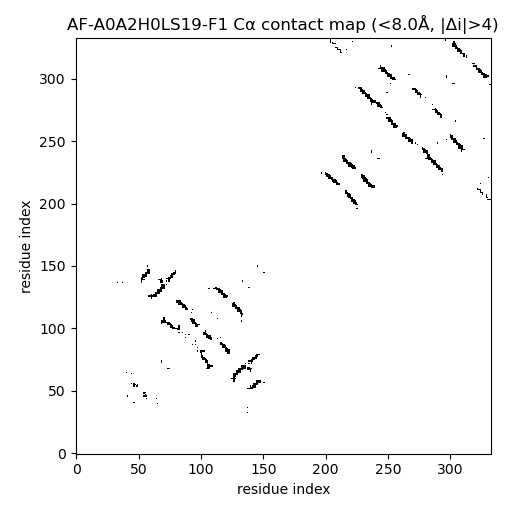ALA A N 1
ATOM 1490 C CA . ALA A 1 185 ? -11.468 -0.355 3.024 1.00 82.88 185 ALA A CA 1
ATOM 1491 C C . ALA A 1 185 ? -11.445 -0.705 4.524 1.00 82.88 185 ALA A C 1
ATOM 1493 O O . ALA A 1 185 ? -12.500 -0.757 5.163 1.00 82.88 185 ALA A O 1
ATOM 1494 N N . LYS A 1 186 ? -10.254 -0.895 5.115 1.00 82.69 186 LYS A N 1
ATOM 1495 C CA . LYS A 1 186 ? -10.092 -1.140 6.562 1.00 82.69 186 LYS A CA 1
ATOM 1496 C C . LYS A 1 186 ? -10.575 0.054 7.392 1.00 82.69 186 LYS A C 1
ATOM 1498 O O . LYS A 1 186 ? -11.324 -0.153 8.346 1.00 82.69 186 LYS A O 1
ATOM 1503 N N . LYS A 1 187 ? -10.217 1.286 7.004 1.00 86.94 187 LYS A N 1
ATOM 1504 C CA . LYS A 1 187 ? -10.682 2.525 7.660 1.00 86.94 187 LYS A CA 1
ATOM 1505 C C . LYS A 1 187 ? -12.205 2.651 7.586 1.00 86.94 187 LYS A C 1
ATOM 1507 O O . LYS A 1 187 ? -12.846 2.760 8.625 1.00 86.94 187 LYS A O 1
ATOM 1512 N N . LEU A 1 188 ? -12.795 2.495 6.398 1.00 82.12 188 LEU A N 1
ATOM 1513 C CA . LEU A 1 188 ? -14.249 2.559 6.208 1.00 82.12 188 LEU A CA 1
ATOM 1514 C C . LEU A 1 188 ? -15.000 1.480 7.013 1.00 82.12 188 LEU A C 1
ATOM 1516 O O . LEU A 1 188 ? -16.089 1.730 7.529 1.00 82.12 188 LEU A O 1
ATOM 1520 N N . SER A 1 189 ? -14.431 0.276 7.142 1.00 75.81 189 SER A N 1
ATOM 1521 C CA . SER A 1 189 ? -15.008 -0.786 7.975 1.00 75.81 189 SER A CA 1
ATOM 1522 C C . SER A 1 189 ? -14.940 -0.464 9.470 1.00 75.81 189 SER A C 1
ATOM 1524 O O . SER A 1 189 ? -15.866 -0.815 10.199 1.00 75.81 189 SER A O 1
ATOM 1526 N N . GLN A 1 190 ? -13.868 0.183 9.938 1.00 73.56 190 GLN A N 1
ATOM 1527 C CA . GLN A 1 190 ? -13.741 0.631 11.327 1.00 73.56 190 GLN A CA 1
ATOM 1528 C C . GLN A 1 190 ? -14.691 1.793 11.627 1.00 73.56 190 GLN A C 1
ATOM 1530 O O . GLN A 1 190 ? -15.378 1.757 12.642 1.00 73.56 190 GLN A O 1
ATOM 1535 N N . GLU A 1 191 ? -14.791 2.778 10.734 1.00 78.38 191 GLU A N 1
ATOM 1536 C CA . GLU A 1 191 ? -15.720 3.907 10.862 1.00 78.38 191 GLU A CA 1
ATOM 1537 C C . GLU A 1 191 ? -17.173 3.428 10.938 1.00 78.38 191 GLU A C 1
ATOM 1539 O O . GLU A 1 191 ? -17.883 3.806 11.865 1.00 78.38 191 GLU A O 1
ATOM 1544 N N . LYS A 1 192 ? -17.592 2.512 10.053 1.00 72.94 192 LYS A N 1
ATOM 1545 C CA . LYS A 1 192 ? -18.936 1.908 10.108 1.00 72.94 192 LYS A CA 1
ATOM 1546 C C . LYS A 1 192 ? -19.187 1.099 11.377 1.00 72.94 192 LYS A C 1
ATOM 1548 O O . LYS A 1 192 ? -20.297 1.129 11.897 1.00 72.94 192 LYS A O 1
ATOM 1553 N N . LEU A 1 193 ? -18.181 0.388 11.891 1.00 62.78 193 LEU A N 1
ATOM 1554 C CA . LEU A 1 193 ? -18.301 -0.331 13.161 1.00 62.78 193 LEU A CA 1
ATOM 1555 C C . LEU A 1 193 ? -18.464 0.647 14.336 1.00 62.78 193 LEU A C 1
ATOM 1557 O O . LEU A 1 193 ? -19.292 0.414 15.211 1.00 62.78 193 LEU A O 1
ATOM 1561 N N . ILE A 1 194 ? -17.714 1.753 14.341 1.00 69.88 194 ILE A N 1
ATOM 1562 C CA . ILE A 1 194 ? -17.828 2.819 15.346 1.00 69.88 194 ILE A CA 1
ATOM 1563 C C . ILE A 1 194 ? -19.193 3.509 15.251 1.00 69.88 194 ILE A C 1
ATOM 1565 O O . ILE A 1 194 ? -19.817 3.735 16.283 1.00 69.88 194 ILE A O 1
ATOM 1569 N N . GLU A 1 195 ? -19.679 3.805 14.044 1.00 66.50 195 GLU A N 1
ATOM 1570 C CA . GLU A 1 195 ? -21.001 4.395 13.802 1.00 66.50 195 GLU A CA 1
ATOM 1571 C C . GLU A 1 195 ? -22.127 3.462 14.268 1.00 66.50 195 GLU A C 1
ATOM 1573 O O . GLU A 1 195 ? -23.017 3.899 14.995 1.00 66.50 195 GLU A O 1
ATOM 1578 N N . GLN A 1 196 ? -22.044 2.165 13.949 1.00 60.66 196 GLN A N 1
ATOM 1579 C CA . GLN A 1 196 ? -22.998 1.160 14.418 1.00 60.66 196 GLN A CA 1
ATOM 1580 C C . GLN A 1 196 ? -22.999 1.056 15.950 1.00 60.66 196 GLN A C 1
ATOM 1582 O O . GLN A 1 196 ? -24.062 1.136 16.568 1.00 60.66 196 GLN A O 1
ATOM 1587 N N . ILE A 1 197 ? -21.818 0.959 16.575 1.00 62.41 197 ILE A N 1
ATOM 1588 C CA . ILE A 1 197 ? -21.683 0.964 18.039 1.00 62.41 197 ILE A CA 1
ATOM 1589 C C . ILE A 1 197 ? -22.306 2.236 18.619 1.00 62.41 197 ILE A C 1
ATOM 1591 O O . ILE A 1 197 ? -23.098 2.130 19.548 1.00 62.41 197 ILE A O 1
ATOM 1595 N N . ALA A 1 198 ? -21.990 3.412 18.064 1.00 62.47 198 ALA A N 1
ATOM 1596 C CA . ALA A 1 198 ? -22.505 4.706 18.509 1.00 62.47 198 ALA A CA 1
ATOM 1597 C C . ALA A 1 198 ? -24.034 4.814 18.385 1.00 62.47 198 ALA A C 1
ATOM 1599 O O . ALA A 1 198 ? -24.666 5.388 19.272 1.00 62.47 198 ALA A O 1
ATOM 1600 N N . SER A 1 199 ? -24.630 4.244 17.331 1.00 61.72 199 SER A N 1
ATOM 1601 C CA . SER A 1 199 ? -26.086 4.218 17.138 1.00 61.72 199 SER A CA 1
ATOM 1602 C C . SER A 1 199 ? -26.825 3.294 18.112 1.00 61.72 199 SER A C 1
ATOM 1604 O O . SER A 1 199 ? -27.960 3.595 18.472 1.00 61.72 199 SER A O 1
ATOM 1606 N N . ASP A 1 200 ? -26.172 2.229 18.591 1.00 63.91 200 ASP A N 1
ATOM 1607 C CA . ASP A 1 200 ? -26.730 1.283 19.568 1.00 63.91 200 ASP A CA 1
ATOM 1608 C C . ASP A 1 200 ? -26.484 1.701 21.040 1.00 63.91 200 ASP A C 1
ATOM 1610 O O . ASP A 1 200 ? -26.904 0.987 21.957 1.00 63.91 200 ASP A O 1
ATOM 1614 N N . VAL A 1 201 ? -25.818 2.839 21.313 1.00 75.00 201 VAL A N 1
ATOM 1615 C CA . VAL A 1 201 ? -25.574 3.304 22.695 1.00 75.00 201 VAL A CA 1
ATOM 1616 C C . VAL A 1 201 ? -26.806 3.989 23.288 1.00 75.00 201 VAL A C 1
ATOM 1618 O O . VAL A 1 201 ? -26.961 5.210 23.226 1.00 75.00 201 VAL A O 1
ATOM 1621 N N . ASN A 1 202 ? -27.621 3.225 24.013 1.00 80.75 202 ASN A N 1
ATOM 1622 C CA . ASN A 1 202 ? -28.565 3.810 24.965 1.00 80.75 202 ASN A CA 1
ATOM 1623 C C . ASN A 1 202 ? -27.826 4.151 26.267 1.00 80.75 202 ASN A C 1
ATOM 1625 O O . ASN A 1 202 ? -27.204 3.285 26.882 1.00 80.75 202 ASN A O 1
ATOM 1629 N N . ALA A 1 203 ? -27.887 5.407 26.721 1.00 85.94 203 ALA A N 1
ATOM 1630 C CA . ALA A 1 203 ? -27.219 5.857 27.946 1.00 85.94 203 ALA A CA 1
ATOM 1631 C C . ALA A 1 203 ? -28.143 6.702 28.832 1.00 85.94 203 ALA A C 1
ATOM 1633 O O . ALA A 1 203 ? -28.769 7.660 28.382 1.00 85.94 203 ALA A O 1
ATOM 1634 N N . VAL A 1 204 ? -28.189 6.377 30.124 1.00 88.06 204 VAL A N 1
ATOM 1635 C CA . VAL A 1 204 ? -28.989 7.075 31.135 1.00 88.06 204 VAL A CA 1
ATOM 1636 C C . VAL A 1 204 ? -28.097 7.459 32.312 1.00 88.06 204 VAL A C 1
ATOM 1638 O O . VAL A 1 204 ? -27.477 6.608 32.945 1.00 88.06 204 VAL A O 1
ATOM 1641 N N . SER A 1 205 ? -28.057 8.751 32.647 1.00 87.19 205 SER A N 1
ATOM 1642 C CA . SER A 1 205 ? -27.435 9.212 33.893 1.00 87.19 205 SER A CA 1
ATOM 1643 C C . SER A 1 205 ? -28.285 8.796 35.093 1.00 87.19 205 SER A C 1
ATOM 1645 O O . SER A 1 205 ? -29.506 8.982 35.111 1.00 87.19 205 SER A O 1
ATOM 1647 N N . LEU A 1 206 ? -27.615 8.250 36.103 1.00 89.44 206 LEU A N 1
ATOM 1648 C CA . LEU A 1 206 ? -28.195 7.889 37.385 1.00 89.44 206 LEU A CA 1
ATOM 1649 C C . LEU A 1 206 ? -27.886 8.992 38.405 1.00 89.44 206 LEU A C 1
ATOM 1651 O O . LEU A 1 206 ? -26.863 9.668 38.334 1.00 89.44 206 LEU A O 1
ATOM 1655 N N . LYS A 1 207 ? -28.819 9.199 39.336 1.00 85.38 207 LYS A N 1
ATOM 1656 C CA . LYS A 1 207 ? -28.712 10.169 40.438 1.00 85.38 207 LYS A CA 1
ATOM 1657 C C . LYS A 1 207 ? -29.083 9.498 41.758 1.00 85.38 207 LYS A C 1
ATOM 1659 O O . LYS A 1 207 ? -29.909 10.002 42.511 1.00 85.38 207 LYS A O 1
ATOM 1664 N N . ALA A 1 208 ? -28.533 8.307 41.974 1.00 92.00 208 ALA A N 1
ATOM 1665 C CA . ALA A 1 208 ? -28.775 7.506 43.164 1.00 92.00 208 ALA A CA 1
ATOM 1666 C C . ALA A 1 208 ? -27.473 7.387 43.959 1.00 92.00 208 ALA A C 1
ATOM 1668 O O . ALA A 1 208 ? -26.427 7.085 43.387 1.00 92.00 208 ALA A O 1
ATOM 1669 N N . SER A 1 209 ? -27.543 7.643 45.260 1.00 93.69 209 SER A N 1
ATOM 1670 C CA . SER A 1 209 ? -26.414 7.575 46.184 1.00 93.69 209 SER A CA 1
ATOM 1671 C C . SER A 1 209 ? -26.895 6.995 47.504 1.00 93.69 209 SER A C 1
ATOM 1673 O O . SER A 1 209 ? -28.020 7.274 47.904 1.00 93.69 209 SER A O 1
ATOM 1675 N N . GLU A 1 210 ? -26.032 6.248 48.184 1.00 96.38 210 GLU A N 1
ATOM 1676 C CA . GLU A 1 210 ? -26.286 5.695 49.518 1.00 96.38 210 GLU A CA 1
ATOM 1677 C C . GLU A 1 210 ? -24.979 5.669 50.320 1.00 96.38 210 GLU A C 1
ATOM 1679 O O . GLU A 1 210 ? -23.897 5.535 49.738 1.00 96.38 210 GLU A O 1
ATOM 1684 N N . THR A 1 211 ? -25.071 5.805 51.644 1.00 93.81 211 THR A N 1
ATOM 1685 C CA . THR A 1 211 ? -23.906 5.957 52.528 1.00 93.81 211 THR A CA 1
ATOM 1686 C C . THR A 1 211 ? -24.028 5.036 53.740 1.00 93.81 211 THR A C 1
ATOM 1688 O O . THR A 1 211 ? -25.005 5.115 54.479 1.00 93.81 211 THR A O 1
ATOM 1691 N N . ALA A 1 212 ? -23.019 4.195 53.991 1.00 91.50 212 ALA A N 1
ATOM 1692 C CA . ALA A 1 212 ? -22.940 3.357 55.190 1.00 91.50 212 ALA A CA 1
ATOM 1693 C C . ALA A 1 212 ? -21.684 3.696 56.003 1.00 91.50 212 ALA A C 1
ATOM 1695 O O . ALA A 1 212 ? -20.559 3.365 55.620 1.00 91.50 212 ALA A O 1
ATOM 1696 N N . GLY A 1 213 ? -21.886 4.358 57.146 1.00 88.88 213 GLY A N 1
ATOM 1697 C CA . GLY A 1 213 ? -20.792 4.961 57.907 1.00 88.88 213 GLY A CA 1
ATOM 1698 C C . GLY A 1 213 ? -20.047 5.977 57.042 1.00 88.88 213 GLY A C 1
ATOM 1699 O O . GLY A 1 213 ? -20.666 6.815 56.395 1.00 88.88 213 GLY A O 1
ATOM 1700 N N . ASP A 1 214 ? -18.727 5.854 56.982 1.00 92.50 214 ASP A N 1
ATOM 1701 C CA . ASP A 1 214 ? -17.859 6.761 56.225 1.00 92.50 214 ASP A CA 1
ATOM 1702 C C . ASP A 1 214 ? -17.698 6.393 54.730 1.00 92.50 214 ASP A C 1
ATOM 1704 O O . ASP A 1 214 ? -16.849 6.964 54.043 1.00 92.50 214 ASP A O 1
ATOM 1708 N N . ILE A 1 215 ? -18.454 5.414 54.213 1.00 94.81 215 ILE A N 1
ATOM 1709 C CA . ILE A 1 215 ? -18.369 4.968 52.811 1.00 94.81 215 ILE A CA 1
ATOM 1710 C C . ILE A 1 215 ? -19.625 5.394 52.056 1.00 94.81 215 ILE A C 1
ATOM 1712 O O . ILE A 1 215 ? -20.727 4.961 52.399 1.00 94.81 215 ILE A O 1
ATOM 1716 N N . GLN A 1 216 ? -19.459 6.192 51.002 1.00 95.75 216 GLN A N 1
ATOM 1717 C CA . GLN A 1 216 ? -20.541 6.608 50.104 1.00 95.75 216 GLN A CA 1
ATOM 1718 C C . GLN A 1 216 ? -20.386 5.947 48.733 1.00 95.75 216 GLN A C 1
ATOM 1720 O O . GLN A 1 216 ? -19.299 5.958 48.157 1.00 95.75 216 GLN A O 1
ATOM 1725 N N . VAL A 1 217 ? -21.485 5.439 48.173 1.00 96.88 217 VAL A N 1
ATOM 1726 C CA . VAL A 1 217 ? -21.557 4.972 46.781 1.00 96.88 217 VAL A CA 1
ATOM 1727 C C . VAL A 1 217 ? -22.485 5.866 45.980 1.00 96.88 217 VAL A C 1
ATOM 1729 O O . VAL A 1 217 ? -23.600 6.129 46.415 1.00 96.88 217 VAL A O 1
ATOM 1732 N N . ASN A 1 218 ? -22.061 6.259 44.779 1.00 95.62 218 ASN A N 1
ATOM 1733 C CA . ASN A 1 218 ? -22.891 6.964 43.804 1.00 95.62 218 ASN A CA 1
ATOM 1734 C C . ASN A 1 218 ? -23.031 6.120 42.534 1.00 95.62 218 ASN A C 1
ATOM 1736 O O .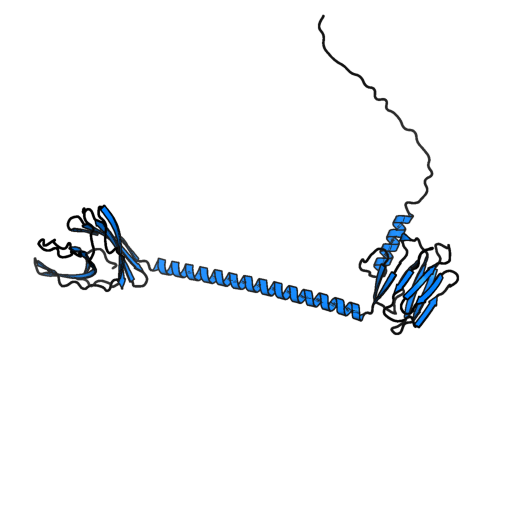 ASN A 1 218 ? -22.024 5.773 41.921 1.00 95.62 218 ASN A O 1
ATOM 1740 N N . LEU A 1 219 ? -24.254 5.847 42.081 1.00 95.44 219 LEU A N 1
ATOM 1741 C CA . LEU A 1 219 ? -24.496 5.345 40.727 1.00 95.44 219 LEU A CA 1
ATOM 1742 C C . LEU A 1 219 ? -24.490 6.529 39.755 1.00 95.44 219 LEU A C 1
ATOM 1744 O O . LEU A 1 219 ? -25.237 7.488 39.946 1.00 95.44 219 LEU A O 1
ATOM 1748 N N . LEU A 1 220 ? -23.656 6.457 38.716 1.00 92.12 220 LEU A N 1
ATOM 1749 C CA . LEU A 1 220 ? -23.356 7.576 37.813 1.00 92.12 220 LEU A CA 1
ATOM 1750 C C . LEU A 1 220 ? -24.113 7.468 36.485 1.00 92.12 220 LEU A C 1
ATOM 1752 O O . LEU A 1 220 ? -24.728 8.432 36.021 1.00 92.12 220 LEU A O 1
ATOM 1756 N N . SER A 1 221 ? -24.077 6.290 35.860 1.00 92.88 221 SER A N 1
ATOM 1757 C CA . SER A 1 221 ? -24.781 6.022 34.606 1.00 92.88 221 SER A CA 1
ATOM 1758 C C . SER A 1 221 ? -25.001 4.533 34.377 1.00 92.88 221 SER A C 1
ATOM 1760 O O . SER A 1 221 ? -24.166 3.713 34.757 1.00 92.88 221 SER A O 1
ATOM 1762 N N . LEU A 1 222 ? -26.084 4.208 33.682 1.00 93.31 222 LEU A N 1
ATOM 1763 C CA . LEU A 1 222 ? -26.311 2.917 33.049 1.00 93.31 222 LEU A CA 1
ATOM 1764 C C . LEU A 1 222 ? -26.182 3.112 31.533 1.00 93.31 222 LEU A C 1
ATOM 1766 O O . LEU A 1 222 ? -26.780 4.038 30.983 1.00 93.31 222 LEU A O 1
ATOM 1770 N N . THR A 1 223 ? -25.404 2.263 30.868 1.00 92.19 223 THR A N 1
ATOM 1771 C CA . THR A 1 223 ? -25.202 2.303 29.410 1.00 92.19 223 THR A CA 1
ATOM 1772 C C . THR A 1 223 ? -25.449 0.917 28.826 1.00 92.19 223 THR A C 1
ATOM 1774 O O . THR A 1 223 ? -24.902 -0.047 29.347 1.00 92.19 223 THR A O 1
ATOM 1777 N N . GLN A 1 224 ? -26.241 0.796 27.766 1.00 89.81 224 GLN A N 1
ATOM 1778 C CA . GLN A 1 224 ? -26.464 -0.449 27.030 1.00 89.81 224 GLN A CA 1
ATOM 1779 C C . GLN A 1 224 ? -25.729 -0.378 25.690 1.00 89.81 224 GLN A C 1
ATOM 1781 O O . GLN A 1 224 ? -25.884 0.601 24.968 1.00 89.81 224 GLN A O 1
ATOM 1786 N N . ILE A 1 225 ? -24.930 -1.402 25.377 1.00 87.75 225 ILE A N 1
ATOM 1787 C CA . ILE A 1 225 ? -24.207 -1.551 24.104 1.00 87.75 225 ILE A CA 1
ATOM 1788 C C . ILE A 1 225 ? -24.156 -3.045 23.766 1.00 87.75 225 ILE A C 1
ATOM 1790 O O . ILE A 1 225 ? -23.764 -3.850 24.611 1.00 87.75 225 ILE A O 1
ATOM 1794 N N . GLY A 1 226 ? -24.556 -3.437 22.551 1.00 83.19 226 GLY A N 1
ATOM 1795 C CA . GLY A 1 226 ? -24.394 -4.816 22.061 1.00 83.19 226 GLY A CA 1
ATOM 1796 C C . GLY A 1 226 ? -25.036 -5.899 22.944 1.00 83.19 226 GLY A C 1
ATOM 1797 O O . GLY A 1 226 ? -24.468 -6.974 23.113 1.00 83.19 226 GLY A O 1
ATOM 1798 N N . GLY A 1 227 ? -26.180 -5.604 23.571 1.00 86.06 227 GLY A N 1
ATOM 1799 C CA . GLY A 1 227 ? -26.874 -6.524 24.485 1.00 86.06 227 GLY A CA 1
ATOM 1800 C C . GLY A 1 227 ? -26.303 -6.602 25.909 1.00 86.06 227 GLY A C 1
ATOM 1801 O O . GLY A 1 227 ? -26.917 -7.236 26.765 1.00 86.06 227 GLY A O 1
ATOM 1802 N N . LYS A 1 228 ? -25.187 -5.926 26.207 1.00 92.00 228 LYS A N 1
ATOM 1803 C CA . LYS A 1 228 ? -24.643 -5.789 27.566 1.00 92.00 228 LYS A CA 1
ATOM 1804 C C . L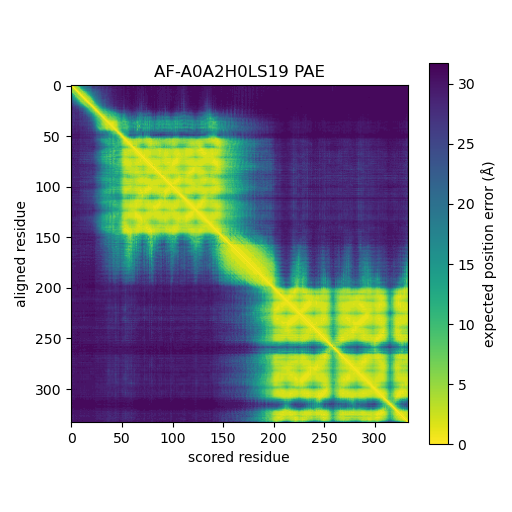YS A 1 228 ? -24.990 -4.436 28.171 1.00 92.00 228 LYS A C 1
ATOM 1806 O O . LYS A 1 228 ? -25.141 -3.443 27.461 1.00 92.00 228 LYS A O 1
ATOM 1811 N N . ALA A 1 229 ? -25.099 -4.406 29.492 1.00 93.06 229 ALA A N 1
ATOM 1812 C CA . ALA A 1 229 ? -25.286 -3.211 30.292 1.00 93.06 229 ALA A CA 1
ATOM 1813 C C . ALA A 1 229 ? -24.054 -2.943 31.169 1.00 93.06 229 ALA A C 1
ATOM 1815 O O . ALA A 1 229 ? -23.483 -3.845 31.782 1.00 93.06 229 ALA A O 1
ATOM 1816 N N . TYR A 1 230 ? -23.673 -1.672 31.224 1.00 94.31 230 TYR A N 1
ATOM 1817 C CA . TYR A 1 230 ? -22.514 -1.137 31.921 1.00 94.31 230 TYR A CA 1
ATOM 1818 C C . TYR A 1 230 ? -23.013 -0.151 32.977 1.00 94.31 230 TYR A C 1
ATOM 1820 O O . TYR A 1 230 ? -23.402 0.977 32.658 1.00 94.31 230 TYR A O 1
ATOM 1828 N N . LEU A 1 231 ? -23.028 -0.576 34.239 1.00 95.25 231 LEU A N 1
ATOM 1829 C CA . LEU A 1 231 ? -23.368 0.278 35.373 1.00 95.25 231 LEU A CA 1
ATOM 1830 C C . LEU A 1 231 ? -22.090 0.916 35.918 1.00 95.25 231 LEU A C 1
ATOM 1832 O O . LEU A 1 231 ? -21.269 0.247 36.546 1.00 95.25 231 LEU A O 1
ATOM 1836 N N . ARG A 1 232 ? -21.925 2.219 35.686 1.00 95.81 232 ARG A N 1
ATOM 1837 C CA . ARG A 1 232 ? -20.831 3.016 36.248 1.00 95.81 232 ARG A CA 1
ATOM 1838 C C . ARG A 1 232 ? -21.228 3.549 37.615 1.00 95.81 232 ARG A C 1
ATOM 1840 O O . ARG A 1 232 ? -22.291 4.156 37.761 1.00 95.81 232 ARG A O 1
ATOM 1847 N N . PHE A 1 233 ? -20.337 3.402 38.583 1.00 95.81 233 PHE A N 1
ATOM 1848 C CA . PHE A 1 233 ? -20.498 3.932 39.930 1.00 95.81 233 PHE A CA 1
ATOM 1849 C C . PHE A 1 233 ? -19.186 4.536 40.442 1.00 95.81 233 PHE A C 1
ATOM 1851 O O . PHE A 1 233 ? -18.129 4.393 39.821 1.00 95.81 233 PHE A O 1
ATOM 1858 N N . SER A 1 234 ? -19.248 5.233 41.568 1.00 95.06 234 SER A N 1
ATOM 1859 C CA . SER A 1 234 ? -18.071 5.613 42.343 1.00 95.06 234 SER A CA 1
ATOM 1860 C C . SER A 1 234 ? -18.250 5.295 43.816 1.00 95.06 234 SER A C 1
ATOM 1862 O O . SER A 1 234 ? -19.372 5.245 44.319 1.00 95.06 234 SER A O 1
ATOM 1864 N N . VAL A 1 235 ? -17.126 5.080 44.490 1.00 96.44 235 VAL A N 1
ATOM 1865 C CA . VAL A 1 235 ? -17.026 4.836 45.925 1.00 96.44 235 VAL A CA 1
ATOM 1866 C C . VAL A 1 235 ? -16.112 5.902 46.514 1.00 96.44 235 VAL A C 1
ATOM 1868 O O . VAL A 1 235 ? -15.017 6.139 45.999 1.00 96.44 235 VAL A O 1
ATOM 1871 N N . LEU A 1 236 ? -16.572 6.554 47.576 1.00 95.62 236 LEU A N 1
ATOM 1872 C CA . LEU A 1 236 ? -15.806 7.516 48.355 1.00 95.62 236 LEU A CA 1
ATOM 1873 C C . LEU A 1 236 ? -15.577 6.915 49.736 1.00 95.62 236 LEU A C 1
ATOM 1875 O O . LEU A 1 236 ? -16.537 6.513 50.397 1.00 95.62 236 LEU A O 1
ATOM 1879 N N . ASN A 1 237 ? -14.318 6.854 50.159 1.00 95.06 237 ASN A N 1
ATOM 1880 C CA . ASN A 1 237 ? -13.937 6.409 51.493 1.00 95.06 237 ASN A CA 1
ATOM 1881 C C . ASN A 1 237 ? -13.493 7.622 52.318 1.00 95.06 237 ASN A C 1
ATOM 1883 O O . ASN A 1 237 ? -12.354 8.060 52.198 1.00 95.06 237 ASN A O 1
ATOM 1887 N N . TYR A 1 238 ? -14.387 8.145 53.156 1.00 93.31 238 TYR A N 1
ATOM 1888 C CA . TYR A 1 238 ? -14.097 9.217 54.119 1.00 93.31 238 TYR A CA 1
ATOM 1889 C C . TYR A 1 238 ? -13.536 8.686 55.451 1.00 93.31 238 TYR A C 1
ATOM 1891 O O . TYR A 1 238 ? -13.383 9.437 56.415 1.00 93.31 238 TYR A O 1
ATOM 1899 N N . SER A 1 239 ? -13.286 7.377 55.548 1.00 89.56 239 SER A N 1
ATOM 1900 C CA . SER A 1 239 ? -12.803 6.747 56.772 1.00 89.56 239 SER A CA 1
ATOM 1901 C C . SER A 1 239 ? -11.282 6.825 56.865 1.00 89.56 239 SER A C 1
ATOM 1903 O O . SER A 1 239 ? -10.570 6.857 55.863 1.00 89.56 239 SER A O 1
ATOM 1905 N N . LYS A 1 240 ? -10.764 6.743 58.093 1.00 90.38 240 LYS A N 1
ATOM 1906 C CA . LYS A 1 240 ? -9.317 6.667 58.367 1.00 90.38 240 LYS A CA 1
ATOM 1907 C C . LYS A 1 240 ? -8.707 5.287 58.070 1.00 90.38 240 LYS A C 1
ATOM 1909 O O . LYS A 1 240 ? -7.525 5.080 58.333 1.00 90.38 240 LYS A O 1
ATOM 1914 N N . ALA A 1 241 ? -9.502 4.337 57.581 1.00 89.12 241 ALA A N 1
ATOM 1915 C CA . ALA A 1 241 ? -9.105 2.963 57.300 1.00 89.12 241 ALA A CA 1
ATOM 1916 C C . ALA A 1 241 ? -9.318 2.625 55.818 1.00 89.12 241 ALA A C 1
ATOM 1918 O O . ALA A 1 241 ? -10.128 3.239 55.126 1.00 89.12 241 ALA A O 1
ATOM 1919 N N . ALA A 1 242 ? -8.585 1.637 55.309 1.00 91.00 242 ALA A N 1
ATOM 1920 C CA . ALA A 1 242 ? -8.852 1.121 53.975 1.00 91.00 242 ALA A CA 1
ATOM 1921 C C . ALA A 1 242 ? -10.176 0.333 53.965 1.00 91.00 242 ALA A C 1
ATOM 1923 O O . ALA A 1 242 ? -10.479 -0.389 54.914 1.00 91.00 242 ALA A O 1
ATOM 1924 N N . TYR A 1 243 ? -10.949 0.472 52.892 1.00 90.69 243 TYR A N 1
ATOM 1925 C CA . TYR A 1 243 ? -12.200 -0.246 52.665 1.00 90.69 243 TYR A CA 1
ATOM 1926 C C . TYR A 1 243 ? -11.982 -1.354 51.633 1.00 90.69 243 TYR A C 1
ATOM 1928 O O . TYR A 1 243 ? -11.492 -1.080 50.539 1.00 90.69 243 TYR A O 1
ATOM 1936 N N . ALA A 1 244 ? -12.353 -2.590 51.961 1.00 92.38 244 ALA A N 1
ATOM 1937 C CA . ALA A 1 244 ? -12.204 -3.738 51.071 1.00 92.38 244 ALA A CA 1
ATOM 1938 C C . ALA A 1 244 ? -13.590 -4.255 50.638 1.00 92.38 244 ALA A C 1
ATOM 1940 O O . ALA A 1 244 ? -14.268 -4.892 51.445 1.00 92.38 244 ALA A O 1
ATOM 1941 N N . PRO A 1 245 ? -14.066 -3.995 49.408 1.00 92.19 245 PRO A N 1
ATOM 1942 C CA . PRO A 1 245 ? -15.293 -4.612 48.909 1.00 92.19 245 PRO A CA 1
ATOM 1943 C C . PRO A 1 245 ? -15.099 -6.129 48.733 1.00 92.19 245 PRO A C 1
ATOM 1945 O O . PRO A 1 245 ? -14.293 -6.565 47.919 1.00 92.19 245 PRO A O 1
ATOM 1948 N N . MET A 1 246 ? -15.868 -6.944 49.462 1.00 90.75 246 MET A N 1
ATOM 1949 C CA . MET A 1 246 ? -15.918 -8.403 49.269 1.00 90.75 246 MET A CA 1
ATOM 1950 C C . MET A 1 246 ? -16.697 -8.767 48.007 1.00 90.75 246 MET A C 1
ATOM 1952 O O . MET A 1 246 ? -16.322 -9.669 47.262 1.00 90.75 246 MET A O 1
ATOM 1956 N N . LYS A 1 247 ? -17.842 -8.107 47.816 1.00 91.94 247 LYS A N 1
ATOM 1957 C CA . LYS A 1 247 ? -18.769 -8.405 46.729 1.00 91.94 247 LYS A CA 1
ATOM 1958 C C . LYS A 1 247 ? -19.517 -7.151 46.313 1.00 91.94 247 LYS A C 1
ATOM 1960 O O . LYS A 1 247 ? -20.111 -6.473 47.149 1.00 91.94 247 LYS A O 1
ATOM 1965 N N . VAL A 1 248 ? -19.536 -6.897 45.012 1.00 94.19 248 VAL A N 1
ATOM 1966 C CA . VAL A 1 248 ? -20.460 -5.968 44.360 1.00 94.19 248 VAL A CA 1
ATOM 1967 C C . VAL A 1 248 ? -21.395 -6.811 43.505 1.00 94.19 248 VAL A C 1
ATOM 1969 O O . VAL A 1 248 ? -20.930 -7.710 42.809 1.00 94.19 248 VAL A O 1
ATOM 1972 N N . LEU A 1 249 ? -22.696 -6.547 43.570 1.00 93.81 249 LEU A N 1
ATOM 1973 C CA . LEU A 1 249 ? -23.693 -7.226 42.751 1.00 93.81 249 LEU A CA 1
ATOM 1974 C C . LEU A 1 249 ? -24.722 -6.246 42.196 1.00 93.81 249 LEU A C 1
ATOM 1976 O O . LEU A 1 249 ? -25.070 -5.247 42.833 1.00 93.81 249 LEU A O 1
ATOM 1980 N N . VAL A 1 250 ? -25.232 -6.582 41.016 1.00 94.81 250 VAL A N 1
ATOM 1981 C CA . VAL A 1 250 ? -26.396 -5.956 40.385 1.00 94.81 250 VAL A CA 1
ATOM 1982 C C . VAL A 1 250 ? -27.460 -7.032 40.217 1.00 94.81 250 VAL A C 1
ATOM 1984 O O . VAL A 1 250 ? -27.136 -8.193 39.976 1.00 94.81 250 VAL A O 1
ATOM 1987 N N . GLY A 1 251 ? -28.731 -6.681 40.364 1.00 93.44 251 GLY A N 1
ATOM 1988 C CA . GLY A 1 251 ? -29.817 -7.640 40.218 1.00 93.44 251 GLY A CA 1
ATOM 1989 C C . GLY A 1 251 ? -31.194 -6.999 40.159 1.00 93.44 251 GLY A C 1
ATOM 1990 O O . GLY A 1 251 ? -31.324 -5.777 40.039 1.00 93.44 251 GLY A O 1
ATOM 1991 N N . THR A 1 252 ? -32.225 -7.825 40.327 1.00 92.75 252 THR A N 1
ATOM 1992 C CA . THR A 1 252 ? -33.574 -7.366 40.671 1.00 92.75 252 THR A CA 1
ATOM 1993 C C . THR A 1 252 ? -33.956 -7.731 42.094 1.00 92.75 252 THR A C 1
ATOM 1995 O O . THR A 1 252 ? -33.497 -8.719 42.665 1.00 92.75 252 THR A O 1
ATOM 1998 N N . GLN A 1 253 ? -34.849 -6.931 42.665 1.00 90.50 253 GLN A N 1
ATOM 1999 C CA . GLN A 1 253 ? -35.623 -7.288 43.841 1.00 90.50 253 GLN A CA 1
ATOM 2000 C C . GLN A 1 253 ? -37.100 -7.053 43.544 1.00 90.50 253 GLN A C 1
ATOM 2002 O O . GLN A 1 253 ? -37.481 -6.005 43.016 1.00 90.50 253 GLN A O 1
ATOM 2007 N N . ARG A 1 254 ? -37.945 -8.022 43.896 1.00 85.31 254 ARG A N 1
ATOM 2008 C CA . ARG A 1 254 ? -39.394 -7.879 43.774 1.00 85.31 254 ARG A CA 1
ATOM 2009 C C . ARG A 1 254 ? -39.968 -7.306 45.066 1.00 85.31 254 ARG A C 1
ATOM 2011 O O . ARG A 1 254 ? -39.731 -7.846 46.148 1.00 85.31 254 ARG A O 1
ATOM 2018 N N . GLU A 1 255 ? -40.738 -6.229 44.955 1.00 74.81 255 GLU A N 1
ATOM 2019 C CA . GLU A 1 255 ? -41.486 -5.670 46.084 1.00 74.81 255 GLU A CA 1
ATOM 2020 C C . GLU A 1 255 ? -42.980 -5.957 45.916 1.00 74.81 255 GLU A C 1
ATOM 2022 O O . GLU A 1 255 ? -43.608 -5.519 44.951 1.00 74.81 255 GLU A O 1
ATOM 2027 N N . GLU A 1 256 ? -43.576 -6.659 46.880 1.00 69.38 256 GLU A N 1
ATOM 2028 C CA . GLU A 1 256 ? -45.019 -6.865 46.936 1.00 69.38 256 GLU A CA 1
ATOM 2029 C C . GLU A 1 256 ? -45.624 -6.016 48.064 1.00 69.38 256 GLU A C 1
ATOM 2031 O O . GLU A 1 256 ? -45.343 -6.210 49.247 1.00 69.38 256 GLU A O 1
ATOM 2036 N N . ARG A 1 257 ? -46.472 -5.043 47.711 1.00 61.25 257 ARG A N 1
ATOM 2037 C CA . ARG A 1 257 ? -47.247 -4.266 48.690 1.00 61.25 257 ARG A CA 1
ATOM 2038 C C . ARG A 1 257 ? -48.553 -4.985 49.017 1.00 61.25 257 ARG A C 1
ATOM 2040 O O . ARG A 1 257 ? -49.418 -5.111 48.154 1.00 61.25 257 ARG A O 1
ATOM 2047 N N . LYS A 1 258 ? -48.729 -5.378 50.281 1.00 60.97 258 LYS A N 1
ATOM 2048 C CA . LYS A 1 258 ? -49.996 -5.882 50.832 1.00 60.97 258 LYS A CA 1
ATOM 2049 C C . LYS A 1 258 ? -50.473 -4.944 51.944 1.00 60.97 258 LYS A C 1
ATOM 2051 O O . LYS A 1 258 ? -49.858 -4.846 53.005 1.00 60.97 258 LYS A O 1
ATOM 2056 N N . PHE A 1 259 ? -51.581 -4.244 51.685 1.00 67.50 259 PHE A N 1
ATOM 2057 C CA . PHE A 1 259 ? -52.158 -3.205 52.551 1.00 67.50 259 PHE A CA 1
ATOM 2058 C C . PHE A 1 259 ? -51.142 -2.120 52.962 1.00 67.50 259 PHE A C 1
ATOM 2060 O O . PHE A 1 259 ? -50.856 -1.221 52.178 1.00 67.50 259 PHE A O 1
ATOM 2067 N N . LEU A 1 260 ? -50.599 -2.207 54.181 1.00 54.25 260 LEU A N 1
ATOM 2068 C CA . LEU A 1 260 ? -49.670 -1.240 54.783 1.00 54.25 260 LEU A CA 1
ATOM 2069 C C . LEU A 1 260 ? -48.244 -1.793 54.955 1.00 54.25 260 LEU A C 1
ATOM 2071 O O . LEU A 1 260 ? -47.387 -1.109 55.507 1.00 54.25 260 LEU A O 1
ATOM 2075 N N . LYS A 1 261 ? -47.971 -3.022 54.495 1.00 52.97 261 LYS A N 1
ATOM 2076 C CA . LYS A 1 261 ? -46.640 -3.640 54.549 1.00 52.97 261 LYS A CA 1
ATOM 2077 C C . LYS A 1 261 ? -46.114 -3.895 53.137 1.00 52.97 261 LYS A C 1
ATOM 2079 O O . LYS A 1 261 ? -46.783 -4.522 52.316 1.00 52.97 261 LYS A O 1
ATOM 2084 N N . THR A 1 262 ? -44.901 -3.420 52.869 1.00 60.41 262 THR A N 1
ATOM 2085 C CA . THR A 1 262 ? -44.104 -3.863 51.720 1.00 60.41 262 THR A CA 1
ATOM 2086 C C . THR A 1 262 ? -43.342 -5.113 52.141 1.00 60.41 262 THR A C 1
ATOM 2088 O O . THR A 1 262 ? -42.539 -5.058 53.072 1.00 60.41 262 THR A O 1
ATOM 2091 N N . THR A 1 263 ? -43.583 -6.231 51.469 1.00 59.81 263 THR A N 1
ATOM 2092 C CA . THR A 1 263 ? -42.780 -7.446 51.600 1.00 59.81 263 THR A CA 1
ATOM 2093 C C . THR A 1 263 ? -41.763 -7.460 50.464 1.00 59.81 263 THR A C 1
ATOM 2095 O O . THR A 1 263 ? -42.130 -7.341 49.295 1.00 59.81 263 THR A O 1
ATOM 2098 N N . ARG A 1 264 ? -40.477 -7.565 50.806 1.00 67.31 264 ARG A N 1
ATOM 2099 C CA . ARG A 1 264 ? -39.387 -7.721 49.837 1.00 67.31 264 ARG A CA 1
ATOM 2100 C C . ARG A 1 264 ? -39.112 -9.208 49.645 1.00 67.31 264 ARG A C 1
ATOM 2102 O O . ARG A 1 264 ? -38.828 -9.895 50.625 1.00 67.31 264 ARG A O 1
ATOM 2109 N N . GLU A 1 265 ? -39.211 -9.696 48.413 1.00 67.50 265 GLU A N 1
ATOM 2110 C CA . GLU A 1 265 ? -38.726 -11.037 48.067 1.00 67.50 265 GLU A CA 1
ATOM 2111 C C . GLU A 1 265 ? -37.187 -11.018 47.920 1.00 67.50 265 GLU A C 1
ATOM 2113 O O . GLU A 1 265 ? -36.537 -9.969 48.034 1.00 67.50 265 GLU A O 1
ATOM 2118 N N . GLY A 1 266 ? -36.587 -12.196 47.724 1.00 75.06 266 GLY A N 1
ATOM 2119 C CA . GLY A 1 266 ? -35.138 -12.347 47.573 1.00 75.06 266 GLY A CA 1
ATOM 2120 C C . GLY A 1 266 ? -34.563 -11.572 46.380 1.00 75.06 266 GLY A C 1
ATOM 2121 O O . GLY A 1 266 ? -35.271 -11.239 45.430 1.00 75.06 266 GLY A O 1
ATOM 2122 N N . ILE A 1 267 ? -33.260 -11.289 46.439 1.00 84.56 267 ILE A N 1
ATOM 2123 C CA . ILE A 1 267 ? -32.527 -10.637 45.347 1.00 84.56 267 ILE A CA 1
ATOM 2124 C C . ILE A 1 267 ? -32.204 -11.679 44.271 1.00 84.56 267 ILE A C 1
ATOM 2126 O O . ILE A 1 267 ? -31.613 -12.715 44.574 1.00 84.56 267 ILE A O 1
ATOM 2130 N N . VAL A 1 268 ? -32.550 -11.384 43.019 1.00 88.94 268 VAL A N 1
ATOM 2131 C CA . VAL A 1 268 ? -32.125 -12.148 41.840 1.00 88.94 268 VAL A CA 1
ATOM 2132 C C . VAL A 1 268 ? -30.921 -11.438 41.233 1.00 88.94 268 VAL A C 1
ATOM 2134 O O . VAL A 1 268 ? -31.060 -10.466 40.493 1.00 88.94 268 VAL A O 1
ATOM 2137 N N . GLU A 1 269 ? -29.734 -11.908 41.592 1.00 91.50 269 GLU A N 1
ATOM 2138 C CA . GLU A 1 269 ? -28.454 -11.396 41.102 1.00 91.50 269 GLU A CA 1
ATOM 2139 C C . GLU A 1 269 ? -28.250 -11.695 39.609 1.00 91.50 269 GLU A C 1
ATOM 2141 O O . GLU A 1 269 ? -28.645 -12.751 39.106 1.00 91.50 269 GLU A O 1
ATOM 2146 N N . PHE A 1 270 ? -27.638 -10.756 38.892 1.00 92.62 270 PHE A N 1
ATOM 2147 C CA . PHE A 1 270 ? -27.205 -10.944 37.512 1.00 92.62 270 PHE A CA 1
ATOM 2148 C C . PHE A 1 270 ? -25.753 -11.428 37.510 1.00 92.62 270 PHE A C 1
ATOM 2150 O O . PHE A 1 270 ? -24.944 -10.875 38.256 1.00 92.62 270 PHE A O 1
ATOM 2157 N N . PRO A 1 271 ? -25.380 -12.397 36.656 1.00 92.69 271 PRO A N 1
ATOM 2158 C CA . PRO A 1 271 ? -23.977 -12.672 36.377 1.00 92.69 271 PRO A CA 1
ATOM 2159 C C . PRO A 1 271 ? -23.302 -11.384 35.888 1.00 92.69 271 PRO A C 1
ATOM 2161 O O . PRO A 1 271 ? -23.662 -10.856 34.834 1.00 92.69 271 PRO A O 1
ATOM 2164 N N . SER A 1 272 ? -22.373 -10.850 36.683 1.00 93.12 272 SER A N 1
ATOM 2165 C CA . SER A 1 272 ? -21.730 -9.566 36.406 1.00 93.12 272 SER A CA 1
ATOM 2166 C C . SER A 1 272 ? -20.227 -9.603 36.645 1.00 93.12 272 SER A C 1
ATOM 2168 O O . SER A 1 272 ? -19.778 -10.024 37.711 1.00 93.12 272 SER A O 1
ATOM 2170 N N . GLU A 1 273 ? -19.465 -9.078 35.694 1.00 94.62 273 GLU A N 1
ATOM 2171 C CA . GLU A 1 273 ? -18.046 -8.775 35.856 1.00 94.62 273 GLU A CA 1
ATOM 2172 C C . GLU A 1 273 ? -17.903 -7.404 36.525 1.00 94.62 273 GLU A C 1
ATOM 2174 O O . GLU A 1 273 ? -18.568 -6.438 36.142 1.00 94.62 273 GLU A O 1
ATOM 2179 N N . VAL A 1 274 ? -17.059 -7.312 37.554 1.00 94.75 274 VAL A N 1
ATOM 2180 C CA . VAL A 1 274 ? -16.877 -6.090 38.347 1.00 94.75 274 VAL A CA 1
ATOM 2181 C C . VAL A 1 274 ? -15.441 -5.611 38.214 1.00 94.75 274 VAL A C 1
ATOM 2183 O O . VAL A 1 274 ? -14.504 -6.303 38.601 1.00 94.75 274 VAL A O 1
ATOM 2186 N N . HIS A 1 275 ? -15.275 -4.386 37.725 1.00 94.50 275 HIS A N 1
ATOM 2187 C CA . HIS A 1 275 ? -14.001 -3.682 37.713 1.00 94.50 275 HIS A CA 1
ATOM 2188 C C . HIS A 1 275 ? -14.018 -2.618 38.811 1.00 94.50 275 HIS A C 1
ATOM 2190 O O . HIS A 1 275 ? -14.561 -1.528 38.625 1.00 94.50 275 HIS A O 1
ATOM 2196 N N . LEU A 1 276 ? -13.451 -2.961 39.966 1.00 93.88 276 LEU A N 1
ATOM 2197 C CA . LEU A 1 276 ? -13.253 -2.094 41.127 1.00 93.88 276 LEU A CA 1
ATOM 2198 C C . LEU A 1 276 ? -11.989 -2.580 41.870 1.00 93.88 276 LEU A C 1
ATOM 2200 O O . LEU A 1 276 ? -11.781 -3.791 41.932 1.00 93.88 276 LEU A O 1
ATOM 2204 N N . PRO A 1 277 ? -11.140 -1.698 42.428 1.00 91.81 277 PRO A N 1
ATOM 2205 C CA . PRO A 1 277 ? -10.014 -2.112 43.264 1.00 91.81 277 PRO A CA 1
ATOM 2206 C C . PRO A 1 277 ? -10.457 -2.912 44.496 1.00 91.81 277 PRO A C 1
ATOM 2208 O O . PRO A 1 277 ? -11.396 -2.522 45.188 1.00 91.81 277 PRO A O 1
ATOM 2211 N N . GLU A 1 278 ? -9.721 -3.981 44.810 1.00 91.19 278 GLU A N 1
ATOM 2212 C CA . GLU A 1 278 ? -9.936 -4.830 45.998 1.00 91.19 278 GLU A CA 1
ATOM 2213 C C . GLU A 1 278 ? -9.760 -4.071 47.324 1.00 91.19 278 GLU A C 1
ATOM 2215 O O . GLU A 1 278 ? -10.290 -4.479 48.355 1.00 91.19 278 GLU A O 1
ATOM 2220 N N . ILE A 1 279 ? -9.001 -2.969 47.305 1.00 92.56 279 ILE A N 1
ATOM 2221 C CA . ILE A 1 279 ? -8.739 -2.106 48.457 1.00 92.56 279 ILE A CA 1
ATOM 2222 C C . ILE A 1 279 ? -8.870 -0.642 48.022 1.00 92.56 279 ILE A C 1
ATOM 2224 O O . ILE A 1 279 ? -8.156 -0.170 47.136 1.00 92.56 279 ILE A O 1
ATOM 2228 N N . ILE A 1 280 ? -9.758 0.087 48.691 1.00 93.19 280 ILE A N 1
ATOM 2229 C CA . ILE A 1 280 ? -10.033 1.512 48.501 1.00 93.19 280 ILE A CA 1
ATOM 2230 C C . ILE A 1 280 ? -9.426 2.270 49.685 1.00 93.19 280 ILE A C 1
ATOM 2232 O O . ILE A 1 280 ? -9.844 2.106 50.831 1.00 93.19 280 ILE A O 1
ATOM 2236 N N . GLN A 1 281 ? -8.405 3.081 49.418 1.00 95.00 281 GLN A N 1
ATOM 2237 C CA . GLN A 1 281 ? -7.613 3.755 50.455 1.00 95.00 281 GLN A CA 1
ATOM 2238 C C . GLN A 1 281 ? -8.425 4.816 51.230 1.00 95.00 281 GLN A C 1
ATOM 2240 O O . GLN A 1 281 ? -9.442 5.289 50.710 1.00 95.00 281 GLN A O 1
ATOM 2245 N N . PRO A 1 282 ? -7.999 5.205 52.449 1.00 94.44 282 PRO A N 1
ATOM 2246 C CA . PRO A 1 282 ? -8.517 6.385 53.147 1.00 94.44 282 PRO A CA 1
ATOM 2247 C C . PRO A 1 282 ? -8.524 7.639 52.265 1.00 94.44 282 PRO A C 1
ATOM 2249 O O . PRO A 1 282 ? -7.651 7.792 51.408 1.00 94.44 282 PRO A O 1
ATOM 2252 N N . ASP A 1 283 ? -9.496 8.523 52.488 1.00 92.69 283 ASP A N 1
ATOM 2253 C CA . ASP A 1 283 ? -9.681 9.809 51.794 1.00 92.69 283 ASP A CA 1
ATOM 2254 C C . ASP A 1 283 ? -9.630 9.722 50.251 1.00 92.69 283 ASP A C 1
ATOM 2256 O O . ASP A 1 283 ? -9.240 10.671 49.564 1.00 92.69 283 ASP A O 1
ATOM 2260 N N . SER A 1 284 ? -10.030 8.577 49.681 1.00 92.38 284 SER A N 1
ATOM 2261 C CA . SER A 1 284 ? -9.960 8.322 48.238 1.00 92.38 284 SER A CA 1
ATOM 2262 C C . SER A 1 284 ? -11.329 8.279 47.554 1.00 92.38 284 SER A C 1
ATOM 2264 O O . SER A 1 284 ? -12.343 7.872 48.128 1.00 92.38 284 SER A O 1
ATOM 2266 N N . TYR A 1 285 ? -11.332 8.702 46.288 1.00 92.44 285 TYR A N 1
ATOM 2267 C CA . TYR A 1 285 ? -12.457 8.620 45.361 1.00 92.44 285 TYR A CA 1
ATOM 2268 C C . TYR A 1 285 ? -12.084 7.635 44.254 1.00 92.44 285 TYR A C 1
ATOM 2270 O O . TYR A 1 285 ? -11.114 7.857 43.526 1.00 92.44 285 TYR A O 1
ATOM 2278 N N . VAL A 1 286 ? -12.860 6.567 44.093 1.00 93.31 286 VAL A N 1
ATOM 2279 C CA . VAL A 1 286 ? -12.581 5.492 43.133 1.00 93.31 286 VAL A CA 1
ATOM 2280 C C . VAL A 1 286 ? -13.797 5.252 42.243 1.00 93.31 286 VAL A C 1
ATOM 2282 O O . VAL A 1 286 ? -14.931 5.259 42.713 1.00 93.31 286 VAL A O 1
ATOM 2285 N N . TYR A 1 287 ? -13.569 5.032 40.949 1.00 93.50 287 TYR A N 1
ATOM 2286 C CA . TYR A 1 287 ? -14.614 4.640 40.001 1.00 93.50 287 TYR A CA 1
ATOM 2287 C C . TYR A 1 287 ? -14.673 3.119 39.857 1.00 93.50 287 TYR A C 1
AT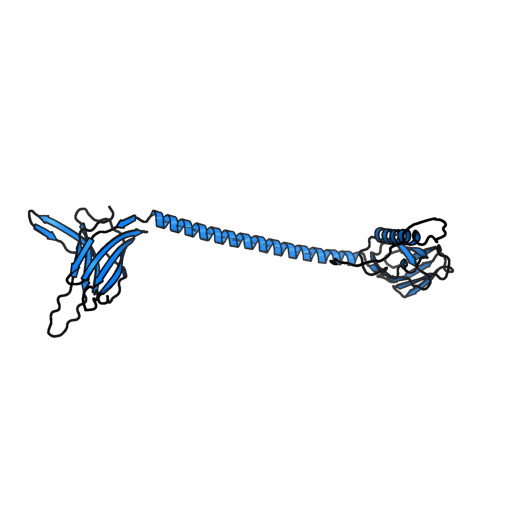OM 2289 O O . TYR A 1 287 ? -13.635 2.461 39.820 1.00 93.50 287 TYR A O 1
ATOM 2297 N N . GLY A 1 288 ? -15.886 2.587 39.723 1.00 92.69 288 GLY A N 1
ATOM 2298 C CA . GLY A 1 288 ? -16.140 1.182 39.427 1.00 92.69 288 GLY A CA 1
ATOM 2299 C C . GLY A 1 288 ? -17.103 0.999 38.257 1.00 92.69 288 GLY A C 1
ATOM 2300 O O . GLY A 1 288 ? -17.883 1.898 37.917 1.00 92.69 288 GLY A O 1
ATOM 2301 N N . VAL A 1 289 ? -17.050 -0.178 37.634 1.00 95.88 289 VAL A N 1
ATOM 2302 C CA . VAL A 1 289 ? -17.983 -0.592 36.577 1.00 95.88 289 VAL A CA 1
ATOM 2303 C C . VAL A 1 289 ? -18.447 -2.022 36.834 1.00 95.88 289 VAL A C 1
ATOM 2305 O O . VAL A 1 289 ? -17.617 -2.904 37.036 1.00 95.88 289 VAL A O 1
ATOM 2308 N N . CYS A 1 290 ? -19.758 -2.255 36.789 1.00 95.12 290 CYS A N 1
ATOM 2309 C CA . CYS A 1 290 ? -20.335 -3.596 36.679 1.00 95.12 290 CYS A CA 1
ATOM 2310 C C . CYS A 1 290 ? -20.816 -3.817 35.242 1.00 95.12 290 CYS A C 1
ATOM 2312 O O . CYS A 1 290 ? -21.589 -3.005 34.727 1.00 95.12 290 CYS A O 1
ATOM 2314 N N . VAL A 1 291 ? -20.384 -4.909 34.617 1.00 95.69 291 VAL A N 1
ATOM 2315 C CA . VAL A 1 291 ? -20.784 -5.330 33.268 1.00 95.69 291 VAL A CA 1
ATOM 2316 C C . VAL A 1 291 ? -21.623 -6.594 33.386 1.00 95.69 291 VAL A C 1
ATOM 2318 O O . VAL A 1 291 ? -21.181 -7.567 33.986 1.00 95.69 291 VAL A O 1
ATOM 2321 N N . PHE A 1 292 ? -22.829 -6.594 32.831 1.00 95.06 292 PHE A N 1
ATOM 2322 C CA . PHE A 1 292 ? -23.753 -7.732 32.874 1.00 95.06 292 PHE A CA 1
ATOM 2323 C C . PHE A 1 292 ? -24.588 -7.792 31.593 1.00 95.06 292 PHE A C 1
ATOM 2325 O O . PHE A 1 292 ? -24.674 -6.811 30.854 1.00 95.06 292 PHE A O 1
ATOM 2332 N N . ASP A 1 293 ? -25.209 -8.933 31.309 1.00 93.25 293 ASP A N 1
ATOM 2333 C CA . ASP A 1 293 ? -26.123 -9.045 30.169 1.00 93.25 293 ASP A CA 1
ATOM 2334 C C . ASP A 1 293 ? -27.408 -8.252 30.448 1.00 93.25 293 ASP A C 1
ATOM 2336 O O . ASP A 1 293 ? -28.037 -8.405 31.499 1.00 93.25 293 ASP A O 1
ATOM 2340 N N . TYR A 1 294 ? -27.785 -7.361 29.527 1.00 90.75 294 TYR A N 1
ATOM 2341 C CA . TYR A 1 294 ? -28.960 -6.518 29.711 1.00 90.75 294 TYR A CA 1
ATOM 2342 C C . TYR A 1 294 ? -30.235 -7.362 29.660 1.00 90.75 294 TYR A C 1
ATOM 2344 O O . TYR A 1 294 ? -30.438 -8.161 28.745 1.00 90.75 294 TYR A O 1
ATOM 2352 N N . ARG A 1 295 ? -31.144 -7.108 30.605 1.00 89.06 295 ARG A N 1
ATOM 2353 C CA . ARG A 1 295 ? -32.518 -7.607 30.561 1.00 89.06 295 ARG A CA 1
ATOM 2354 C C . ARG A 1 295 ? -33.507 -6.485 30.896 1.00 89.06 295 ARG A C 1
ATOM 2356 O O . ARG A 1 295 ? -33.204 -5.678 31.784 1.00 89.06 295 ARG A O 1
ATOM 2363 N N . PRO A 1 296 ? -34.678 -6.430 30.238 1.00 89.50 296 PRO A N 1
ATOM 2364 C CA . PRO A 1 296 ? -35.784 -5.605 30.710 1.00 89.50 296 PRO A CA 1
ATOM 2365 C C . PRO A 1 296 ? -36.267 -6.119 32.074 1.00 89.50 296 PRO A C 1
ATOM 2367 O O . PRO A 1 296 ? -36.090 -7.295 32.407 1.00 89.50 296 PRO A O 1
ATOM 2370 N N . LEU A 1 297 ? -36.868 -5.237 32.871 1.00 89.44 297 LEU A N 1
ATOM 2371 C CA . LEU A 1 297 ? -37.408 -5.579 34.190 1.00 89.44 297 LEU A CA 1
ATOM 2372 C C . LEU A 1 297 ? -38.907 -5.861 34.091 1.00 89.44 297 LEU A C 1
ATOM 2374 O O . LEU A 1 297 ? -39.626 -5.166 33.375 1.00 89.44 297 LEU A O 1
ATOM 2378 N N . GLY A 1 298 ? -39.402 -6.851 34.834 1.00 84.81 298 GLY A N 1
ATOM 2379 C CA . GLY A 1 298 ? -40.847 -7.051 34.976 1.00 84.81 298 GLY A CA 1
ATOM 2380 C C . GLY A 1 298 ? -41.514 -5.933 35.790 1.00 84.81 298 GLY A C 1
ATOM 2381 O O . GLY A 1 298 ? -40.882 -5.324 36.645 1.00 84.81 298 GLY A O 1
ATOM 2382 N N . GLU A 1 299 ? -42.826 -5.727 35.620 1.00 81.31 299 GLU A N 1
ATOM 2383 C CA . GLU A 1 299 ? -43.613 -4.635 36.248 1.00 81.31 299 GLU A CA 1
ATOM 2384 C C . GLU A 1 299 ? -43.473 -4.479 37.780 1.00 81.31 299 GLU A C 1
ATOM 2386 O O . GLU A 1 299 ? -43.809 -3.436 38.339 1.00 81.31 299 GLU A O 1
ATOM 2391 N N . LYS A 1 300 ? -43.035 -5.532 38.485 1.00 84.81 300 LYS A N 1
ATOM 2392 C CA . LYS A 1 300 ? -42.847 -5.556 39.950 1.00 84.81 300 LYS A CA 1
ATOM 2393 C C . LYS A 1 300 ? -41.389 -5.746 40.379 1.00 84.81 300 LYS A C 1
ATOM 2395 O O . LYS A 1 300 ? -41.123 -5.883 41.573 1.00 84.81 300 LYS A O 1
ATOM 2400 N N . GLU A 1 301 ? -40.463 -5.802 39.429 1.00 88.94 301 GLU A N 1
ATOM 2401 C CA . GLU A 1 301 ? -39.030 -5.864 39.686 1.00 88.94 301 GLU A CA 1
ATOM 2402 C C . GLU A 1 301 ? -38.453 -4.451 39.771 1.00 88.94 301 GLU A C 1
ATOM 2404 O O . GLU A 1 301 ? -38.692 -3.606 38.912 1.00 88.94 301 GLU A O 1
ATOM 2409 N N . LYS A 1 302 ? -37.649 -4.199 40.801 1.00 91.50 302 LYS A N 1
ATOM 2410 C CA . LYS A 1 302 ? -36.815 -3.002 40.902 1.00 91.50 302 LYS A CA 1
ATOM 2411 C C . LYS A 1 302 ? -35.357 -3.396 40.721 1.00 91.50 302 LYS A C 1
ATOM 2413 O O . LYS A 1 302 ? -34.962 -4.430 41.266 1.00 91.50 302 LYS A O 1
ATOM 2418 N N . PRO A 1 303 ? -34.542 -2.592 40.022 1.00 93.88 303 PRO A N 1
ATOM 2419 C CA . PRO A 1 303 ? -33.118 -2.852 39.962 1.00 93.88 303 PRO A CA 1
ATOM 2420 C C . PRO A 1 303 ? -32.502 -2.578 41.335 1.00 93.88 303 PRO A C 1
ATOM 2422 O O . PRO A 1 303 ? -32.926 -1.667 42.057 1.00 93.88 303 PRO A O 1
ATOM 2425 N N . ILE A 1 304 ? -31.512 -3.382 41.695 1.00 94.62 304 ILE A N 1
ATOM 2426 C CA . ILE A 1 304 ? -30.777 -3.280 42.952 1.00 94.62 304 ILE A CA 1
ATOM 2427 C C . ILE A 1 304 ? -29.279 -3.378 42.674 1.00 94.62 304 ILE A C 1
ATOM 2429 O O . ILE A 1 304 ? -28.825 -4.237 41.924 1.00 94.62 304 ILE A O 1
ATOM 2433 N N . PHE A 1 305 ? -28.524 -2.469 43.276 1.00 96.06 305 PHE A N 1
ATOM 2434 C CA . PHE A 1 305 ? -27.074 -2.495 43.372 1.00 96.06 305 PHE A CA 1
ATOM 2435 C C . PHE A 1 305 ? -26.732 -2.702 44.840 1.00 96.06 305 PHE A C 1
ATOM 2437 O O . PHE A 1 305 ? -27.309 -2.038 45.706 1.00 96.06 305 PHE A O 1
ATOM 2444 N N . LYS A 1 306 ? -25.797 -3.602 45.134 1.00 94.69 306 LYS A N 1
ATOM 2445 C CA . LYS A 1 306 ? -25.398 -3.885 46.509 1.00 94.69 306 LYS A CA 1
ATOM 2446 C C . LYS A 1 306 ? -23.901 -4.130 46.604 1.00 94.69 306 LYS A C 1
ATOM 2448 O O . LYS A 1 306 ? -23.353 -4.914 45.835 1.00 94.69 306 LYS A O 1
ATOM 2453 N N . MET A 1 307 ? -23.258 -3.472 47.563 1.00 94.38 307 MET A N 1
ATOM 2454 C CA . MET A 1 307 ? -21.843 -3.643 47.878 1.00 94.38 307 MET A CA 1
ATOM 2455 C C . MET A 1 307 ? -21.691 -4.090 49.332 1.00 94.38 307 MET A C 1
ATOM 2457 O O . MET A 1 307 ? -22.274 -3.491 50.237 1.00 94.38 307 MET A O 1
ATOM 2461 N N . ILE A 1 308 ? -20.933 -5.164 49.539 1.00 92.38 308 ILE A N 1
ATOM 2462 C CA . ILE A 1 308 ? -20.714 -5.816 50.830 1.00 92.38 308 ILE A CA 1
ATOM 2463 C C . ILE A 1 308 ? -19.223 -5.732 51.153 1.00 92.38 308 ILE A C 1
ATOM 2465 O O . ILE A 1 308 ? -18.389 -6.115 50.333 1.00 92.38 308 ILE A O 1
ATOM 2469 N N . GLU A 1 309 ? -18.894 -5.230 52.338 1.00 90.12 309 GLU A N 1
ATOM 2470 C CA . GLU A 1 309 ? -17.524 -5.144 52.847 1.00 90.12 309 GLU A CA 1
ATOM 2471 C C . GLU A 1 309 ? -16.955 -6.510 53.261 1.00 90.12 309 GLU A C 1
ATOM 2473 O O . GLU A 1 309 ? -17.657 -7.335 53.846 1.00 90.12 309 GLU A O 1
ATOM 2478 N N . ASN A 1 310 ? -15.662 -6.717 53.008 1.00 83.38 310 ASN A N 1
ATOM 2479 C CA . ASN A 1 310 ? -14.865 -7.774 53.615 1.00 83.38 310 ASN A CA 1
ATOM 2480 C C . ASN A 1 310 ? -14.317 -7.271 54.956 1.00 83.38 310 ASN A C 1
ATOM 2482 O O . ASN A 1 310 ? -13.380 -6.471 54.982 1.00 83.38 310 ASN A O 1
ATOM 2486 N N . VAL A 1 311 ? -14.891 -7.733 56.065 1.00 73.44 311 VAL A N 1
ATOM 2487 C CA . VAL A 1 311 ? -14.352 -7.465 57.402 1.00 73.44 311 VAL A CA 1
ATOM 2488 C C . VAL A 1 311 ? -13.590 -8.705 57.867 1.00 73.44 311 VAL A C 1
ATOM 2490 O O . VAL A 1 311 ? -14.227 -9.727 58.122 1.00 73.44 311 VAL A O 1
ATOM 2493 N N . PRO A 1 312 ? -12.251 -8.654 58.001 1.00 62.47 312 PRO A N 1
ATOM 2494 C CA . PRO A 1 312 ? -11.517 -9.744 58.624 1.00 62.47 312 PRO A CA 1
ATOM 2495 C C . PRO A 1 312 ? -11.890 -9.816 60.108 1.00 62.47 312 PRO A C 1
ATOM 2497 O O . PRO A 1 312 ? -11.779 -8.819 60.826 1.00 62.47 312 PRO A O 1
ATOM 2500 N N . GLU A 1 313 ? -12.307 -10.994 60.571 1.00 56.44 313 GLU A N 1
ATOM 2501 C CA . GLU A 1 313 ? -12.549 -11.241 61.993 1.00 56.44 313 GLU A CA 1
ATOM 2502 C C . GLU A 1 313 ? -11.269 -10.945 62.790 1.00 56.44 313 GLU A C 1
ATOM 2504 O O . GLU A 1 313 ? -10.225 -11.570 62.586 1.00 56.44 313 GLU A O 1
ATOM 2509 N N . ARG A 1 314 ? -11.340 -9.971 63.703 1.00 51.34 314 ARG A N 1
ATOM 2510 C CA . ARG A 1 314 ? -10.325 -9.759 64.738 1.00 51.34 314 ARG A CA 1
ATOM 2511 C C . ARG A 1 314 ? -10.850 -10.313 66.050 1.00 51.34 314 ARG A C 1
ATOM 2513 O O . ARG A 1 314 ? -11.971 -10.003 66.450 1.00 51.34 314 ARG A O 1
ATOM 2520 N N . GLU A 1 315 ? -10.025 -11.106 66.727 1.00 42.19 315 GLU A N 1
ATOM 2521 C CA . GLU A 1 315 ? -10.347 -11.653 68.044 1.00 42.19 315 GLU A CA 1
ATOM 2522 C C . GLU A 1 315 ? -10.749 -10.526 69.013 1.00 42.19 315 GLU A C 1
ATOM 2524 O O . GLU A 1 315 ? -9.945 -9.655 69.340 1.00 42.19 315 GLU A O 1
ATOM 2529 N N . GLY A 1 316 ? -12.005 -10.548 69.469 1.00 51.34 316 GLY A N 1
ATOM 2530 C CA . GLY A 1 316 ? -12.523 -9.662 70.517 1.00 51.34 316 GLY A CA 1
ATOM 2531 C C . GLY A 1 316 ? -13.428 -8.506 70.071 1.00 51.34 316 GLY A C 1
ATOM 2532 O O . GLY A 1 316 ? -14.165 -7.999 70.914 1.00 51.34 316 GLY A O 1
ATOM 2533 N N . GLU A 1 317 ? -13.459 -8.118 68.790 1.00 48.91 317 GLU A N 1
ATOM 2534 C CA . GLU A 1 317 ? -14.298 -7.000 68.314 1.00 48.91 317 GLU A CA 1
ATOM 2535 C C . GLU A 1 317 ? -15.130 -7.372 67.079 1.00 48.91 317 GLU A C 1
ATOM 2537 O O . GLU A 1 317 ? -14.616 -7.533 65.972 1.00 48.91 317 GLU A O 1
ATOM 2542 N N . ALA A 1 318 ? -16.454 -7.443 67.256 1.00 47.47 318 ALA A N 1
ATOM 2543 C CA . ALA A 1 318 ? -17.411 -7.616 66.165 1.00 47.47 318 ALA A CA 1
ATOM 2544 C C . ALA A 1 318 ? -17.584 -6.305 65.373 1.00 47.47 318 ALA A C 1
ATOM 2546 O O . ALA A 1 318 ? -18.565 -5.578 65.541 1.00 47.47 318 ALA A O 1
ATOM 2547 N N . LEU A 1 319 ? -16.613 -5.999 64.510 1.00 56.94 319 LEU A N 1
ATOM 2548 C CA . LEU A 1 319 ? -16.720 -4.930 63.517 1.00 56.94 319 LEU A CA 1
ATOM 2549 C C . LEU A 1 319 ? -17.900 -5.223 62.576 1.00 56.94 319 LEU A C 1
ATOM 2551 O O . LEU A 1 319 ? -17.931 -6.243 61.888 1.00 56.94 319 LEU A O 1
ATOM 2555 N N . SER A 1 320 ? -18.895 -4.336 62.555 1.00 62.34 320 SER A N 1
ATOM 2556 C CA . SER A 1 320 ? -20.094 -4.509 61.737 1.00 62.34 320 SER A CA 1
ATOM 2557 C C . SER A 1 320 ? -19.780 -4.326 60.250 1.00 62.34 320 SER A C 1
ATOM 2559 O O . SER A 1 320 ? -19.450 -3.232 59.799 1.00 62.34 320 SER A O 1
ATOM 2561 N N . SER A 1 321 ? -19.929 -5.397 59.466 1.00 75.88 321 SER A N 1
ATOM 2562 C CA . SER A 1 321 ? -19.741 -5.368 58.011 1.00 75.88 321 SER A CA 1
ATOM 2563 C C . SER A 1 321 ? -20.654 -4.340 57.344 1.00 75.88 321 SER A C 1
ATOM 2565 O O . SER A 1 321 ? -21.883 -4.495 57.360 1.00 75.88 321 SER A O 1
ATOM 2567 N N . ARG A 1 322 ? -20.079 -3.308 56.714 1.00 84.44 322 ARG A N 1
ATOM 2568 C CA . ARG A 1 322 ? -20.872 -2.308 55.994 1.00 84.44 322 ARG A CA 1
ATOM 2569 C C . ARG A 1 322 ? -21.473 -2.932 54.739 1.00 84.44 322 ARG A C 1
ATOM 2571 O O . ARG A 1 322 ? -20.783 -3.528 53.912 1.00 84.44 322 ARG A O 1
ATOM 2578 N N . THR A 1 323 ? -22.784 -2.777 54.602 1.00 90.19 323 THR A N 1
ATOM 2579 C CA . THR A 1 323 ? -23.545 -3.172 53.417 1.00 90.19 323 THR A CA 1
ATOM 2580 C C . THR A 1 323 ? -24.242 -1.936 52.875 1.00 90.19 323 THR A C 1
ATOM 2582 O O . THR A 1 323 ? -25.022 -1.313 53.592 1.00 90.19 323 THR A O 1
ATOM 2585 N N . ILE A 1 324 ? -23.961 -1.587 51.623 1.00 93.12 324 ILE A N 1
ATOM 2586 C CA . ILE A 1 324 ? -24.560 -0.444 50.925 1.00 93.12 324 ILE A CA 1
ATOM 2587 C C . ILE A 1 324 ? -25.506 -1.000 49.866 1.00 93.12 324 ILE A C 1
ATOM 2589 O O . ILE A 1 324 ? -25.108 -1.858 49.081 1.00 93.12 324 ILE A O 1
ATOM 2593 N N . GLU A 1 325 ? -26.756 -0.541 49.853 1.00 94.25 325 GLU A N 1
ATOM 2594 C CA . GLU A 1 325 ? -27.816 -1.065 48.988 1.00 94.25 325 GLU A CA 1
ATOM 2595 C C . GLU A 1 325 ? -28.587 0.087 48.337 1.00 94.25 325 GLU A C 1
ATOM 2597 O O . GLU A 1 325 ? -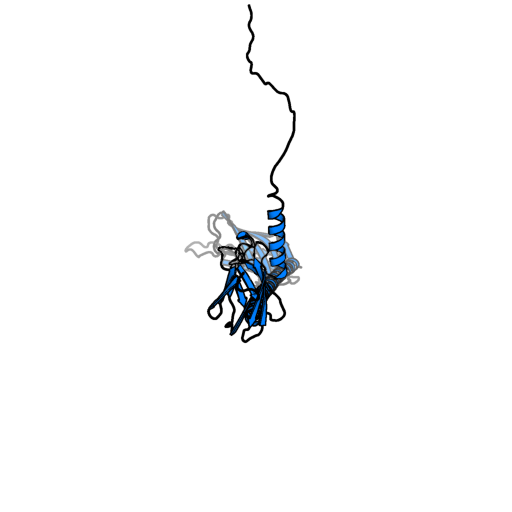29.268 0.849 49.015 1.00 94.25 325 GLU A O 1
ATOM 2602 N N . ILE A 1 326 ? -28.501 0.197 47.011 1.00 94.19 326 ILE A N 1
ATOM 2603 C CA . ILE A 1 326 ? -29.213 1.199 46.213 1.00 94.19 326 ILE A CA 1
ATOM 2604 C C . ILE A 1 326 ? -30.271 0.464 45.391 1.00 94.19 326 ILE A C 1
ATOM 2606 O O . ILE A 1 326 ? -29.937 -0.335 44.517 1.00 94.19 326 ILE A O 1
ATOM 2610 N N . SER A 1 327 ? -31.550 0.728 45.656 1.00 92.31 327 SER A N 1
ATOM 2611 C CA . SER A 1 327 ? -32.680 0.053 45.001 1.00 92.31 327 SER A CA 1
ATOM 2612 C C . SER A 1 327 ? -33.605 1.039 44.286 1.00 92.31 327 SER A C 1
ATOM 2614 O O . SER A 1 327 ? -33.734 2.195 44.685 1.00 92.31 327 SER A O 1
ATOM 2616 N N . GLY A 1 328 ? -34.257 0.591 43.210 1.00 89.19 328 GLY A N 1
ATOM 2617 C CA . GLY A 1 328 ? -35.231 1.404 42.474 1.00 89.19 328 GLY A CA 1
ATOM 2618 C C . GLY A 1 328 ? -34.627 2.562 41.672 1.00 89.19 328 GLY A C 1
ATOM 2619 O O . GLY A 1 328 ? -35.332 3.528 41.385 1.00 89.19 328 GLY A O 1
ATOM 2620 N N . PHE A 1 329 ? -33.341 2.488 41.317 1.00 91.38 329 PHE A N 1
ATOM 2621 C CA . PHE A 1 329 ? -32.728 3.443 40.393 1.00 91.38 329 PHE A CA 1
ATOM 2622 C C . PHE A 1 329 ? -33.275 3.274 38.965 1.00 91.38 329 PHE A C 1
ATOM 2624 O O . PHE A 1 329 ? -33.937 2.288 38.645 1.00 91.38 329 PHE A O 1
ATOM 2631 N N . ARG A 1 330 ? -33.036 4.263 38.097 1.00 89.88 330 ARG A N 1
ATOM 2632 C CA . ARG A 1 330 ? -33.585 4.268 36.735 1.00 89.88 330 ARG A CA 1
ATOM 2633 C C . ARG A 1 330 ? -32.998 3.126 35.895 1.00 89.88 330 ARG A C 1
ATOM 2635 O O . ARG A 1 330 ? -31.784 2.942 35.871 1.00 89.88 330 ARG A O 1
ATOM 2642 N N . TRP A 1 331 ? -33.864 2.410 35.186 1.00 89.56 331 TRP A N 1
ATOM 2643 C CA . TRP A 1 331 ? -33.501 1.404 34.186 1.00 89.56 331 TRP A CA 1
ATOM 2644 C C . TRP A 1 331 ? -33.824 1.912 32.774 1.00 89.56 331 TRP A C 1
ATOM 2646 O O . TRP A 1 331 ? -34.418 2.985 32.628 1.00 89.56 331 TRP A O 1
ATOM 2656 N N . PHE A 1 332 ? -33.426 1.161 31.749 1.00 83.69 332 PHE A N 1
ATOM 2657 C CA . PHE A 1 332 ? -33.973 1.343 30.403 1.00 83.69 332 PHE A CA 1
ATOM 2658 C C . PHE A 1 332 ? -35.401 0.775 30.356 1.00 83.69 332 PHE A C 1
ATOM 2660 O O . PHE A 1 332 ? -35.672 -0.239 31.002 1.00 83.69 332 PHE A O 1
ATOM 2667 N N . GLU A 1 333 ? -36.299 1.468 29.656 1.00 65.19 333 GLU A N 1
ATOM 2668 C CA . GLU A 1 333 ? -37.700 1.057 29.447 1.00 65.19 333 GLU A CA 1
ATOM 2669 C C . GLU A 1 333 ? -37.814 0.038 28.302 1.00 65.19 333 GLU A C 1
ATOM 2671 O O . GLU A 1 333 ? -37.066 0.194 27.309 1.00 65.19 333 GLU A O 1
#

Organism: NCBI:txid1974748

pLDDT: mean 79.42, std 18.44, range [30.03, 96.88]

Radius of gyration: 54.88 Å; Cα contacts (8 Å, |Δi|>4): 577; chains: 1; bounding box: 102×100×130 Å